Protein AF-A0A529W131-F1 (afdb_monomer_lite)

Foldseek 3Di:
DDWDKDWDWPDQAQKIKIKIKTKDAQDDDPCPPPDPLCVQVDFRIWIWMKMKTLANNNVLVVLCVVQQQPVDVVSHDPVNVVVSVVVRLVSFMKIWTDWIWTDDDQKIKTKTWMWTQDVNAIFIKMKIKIGPLVSVLVSLVVCLVPPVVSVVVNVVSVVVQVLFDQDPVRITMWTWGADSQGWIDTPNHTPDDGDDDPPPPPPPPPPPPDDDDDDDDDDDDDDDDDDDDDDDDDDDDDDD

pLDDT: mean 83.62, std 21.77, range 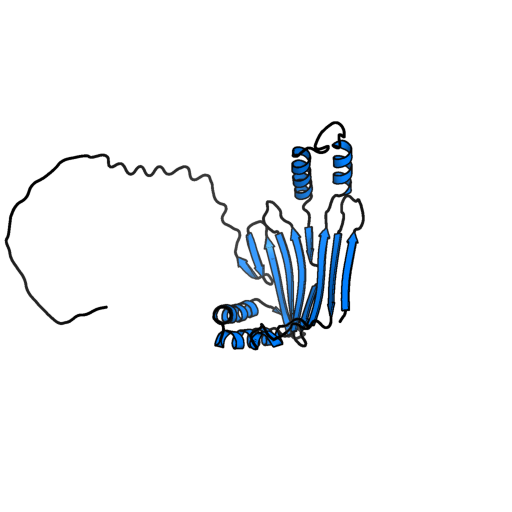[28.67, 98.62]

Sequence (240 aa):
KQFSTAFGMDGVSQNGKVDYTIKASGLTIPHQTLPEWTTPLLPTDIDLNFGGANIDLDTMAKKAIEAFDLNKEPPLSDEFGKALVADFKAKNPKVVIGHSTVKNGDIEVALEGEMTFPGEKPDASVTIDVAGYDKIVDALKEGAKSDEQMAQAFPFALAVKGFGKTLPDGRLEWVINTKADGSVAVNGARLKGPDEVQDDSAGPDDNSSGDDGANGTDDSTGGDDSDGGDNGGAGAKLQP

Radius of gyration: 31.49 Å; chains: 1; bounding box: 92×73×56 Å

Structure (mmCIF, N/CA/C/O backbone):
data_AF-A0A529W131-F1
#
_entry.id   AF-A0A529W131-F1
#
loop_
_atom_site.group_PDB
_atom_site.id
_atom_site.type_symbol
_atom_site.label_atom_id
_atom_site.label_alt_id
_atom_site.label_comp_id
_atom_site.label_asym_id
_atom_site.label_entity_id
_atom_site.label_seq_id
_atom_site.pdbx_PDB_ins_code
_atom_site.Cartn_x
_atom_site.Cartn_y
_atom_site.Cartn_z
_atom_site.occupancy
_atom_site.B_iso_or_equiv
_atom_site.auth_seq_id
_atom_site.auth_comp_id
_atom_site.auth_asym_id
_atom_site.auth_atom_id
_atom_site.pdbx_PDB_model_num
ATOM 1 N N . LYS A 1 1 ? 15.297 2.282 19.555 1.00 76.94 1 LYS A N 1
ATOM 2 C CA . LYS A 1 1 ? 14.718 2.725 18.268 1.00 76.94 1 LYS A CA 1
ATOM 3 C C . LYS A 1 1 ? 15.612 2.211 17.166 1.00 76.94 1 LYS A C 1
ATOM 5 O O . LYS A 1 1 ? 16.821 2.396 17.282 1.00 76.94 1 LYS A O 1
ATOM 10 N N . GLN A 1 2 ? 15.052 1.548 16.167 1.00 87.44 2 GLN A N 1
ATOM 11 C CA . GLN A 1 2 ? 15.806 1.050 15.022 1.00 87.44 2 GLN A CA 1
ATOM 12 C C . GLN A 1 2 ? 15.150 1.571 13.751 1.00 87.44 2 GLN A C 1
ATOM 14 O O . GLN A 1 2 ? 13.928 1.634 13.670 1.00 87.44 2 GLN A O 1
ATOM 19 N N . PHE A 1 3 ? 15.972 1.969 12.790 1.00 93.75 3 PHE A N 1
ATOM 20 C CA . PHE A 1 3 ? 15.543 2.367 11.459 1.00 93.75 3 PHE A CA 1
ATOM 21 C C . PHE A 1 3 ? 16.444 1.670 10.446 1.00 93.75 3 PHE A C 1
ATOM 23 O O . PHE A 1 3 ? 17.664 1.647 10.625 1.00 93.75 3 PHE A O 1
ATOM 30 N N . SER A 1 4 ? 15.860 1.100 9.399 1.00 92.94 4 SER A N 1
ATOM 31 C CA . SER A 1 4 ? 16.608 0.505 8.296 1.00 92.94 4 SER A CA 1
ATOM 32 C C . SER A 1 4 ? 15.900 0.725 6.973 1.00 92.94 4 SER A C 1
ATOM 34 O O . SER A 1 4 ? 14.672 0.689 6.902 1.00 92.94 4 SER A O 1
ATOM 36 N N . THR A 1 5 ? 16.695 0.861 5.920 1.00 93.38 5 THR A N 1
ATOM 37 C CA . THR A 1 5 ? 16.223 0.828 4.538 1.00 93.38 5 THR A CA 1
ATOM 38 C C . THR A 1 5 ? 16.968 -0.267 3.791 1.00 93.38 5 THR A C 1
ATOM 40 O O . THR A 1 5 ? 18.132 -0.540 4.091 1.00 93.38 5 THR A O 1
ATOM 43 N N . ALA A 1 6 ? 16.296 -0.917 2.847 1.00 92.56 6 ALA A N 1
ATOM 44 C CA . ALA A 1 6 ? 16.921 -1.867 1.939 1.00 92.56 6 ALA A CA 1
ATOM 45 C C . ALA A 1 6 ? 16.433 -1.618 0.514 1.00 92.56 6 ALA A C 1
ATOM 47 O O . ALA A 1 6 ? 15.280 -1.248 0.298 1.00 92.56 6 ALA A O 1
ATOM 48 N N . PHE A 1 7 ? 17.332 -1.822 -0.441 1.00 93.88 7 PHE A N 1
ATOM 49 C CA . PHE A 1 7 ? 17.060 -1.732 -1.867 1.00 93.88 7 PHE A CA 1
ATOM 50 C C . PHE A 1 7 ? 17.568 -3.005 -2.541 1.00 93.88 7 PHE A C 1
ATOM 52 O O . PHE A 1 7 ? 18.691 -3.439 -2.270 1.00 93.88 7 PHE A O 1
ATOM 59 N N . GLY A 1 8 ? 16.748 -3.592 -3.407 1.00 91.75 8 GLY A N 1
ATOM 60 C CA . GLY A 1 8 ? 17.085 -4.768 -4.202 1.00 91.75 8 GLY A CA 1
ATOM 61 C C . GLY A 1 8 ? 16.752 -4.547 -5.673 1.00 91.75 8 GLY A C 1
ATOM 62 O O . GLY A 1 8 ? 15.730 -3.951 -5.995 1.00 91.75 8 GLY A O 1
ATOM 63 N N . MET A 1 9 ? 17.615 -5.032 -6.565 1.00 89.88 9 MET A N 1
ATOM 64 C CA . MET A 1 9 ? 17.364 -5.082 -8.006 1.00 89.88 9 MET A CA 1
ATOM 65 C C . MET A 1 9 ? 18.022 -6.338 -8.581 1.00 89.88 9 MET A C 1
ATOM 67 O O . MET A 1 9 ? 19.137 -6.683 -8.188 1.00 89.88 9 MET A O 1
ATOM 71 N N . ASP A 1 10 ? 17.348 -7.018 -9.502 1.00 86.94 10 ASP A N 1
ATOM 72 C CA . ASP A 1 10 ? 17.842 -8.244 -10.151 1.00 86.94 10 ASP A CA 1
ATOM 73 C C . ASP A 1 10 ? 18.772 -7.987 -11.356 1.00 86.94 10 ASP A C 1
ATOM 75 O O . ASP A 1 10 ? 19.381 -8.917 -11.884 1.00 86.94 10 ASP A O 1
ATOM 79 N N . GLY A 1 11 ? 18.950 -6.720 -11.739 1.00 83.06 11 GLY A N 1
ATOM 80 C CA . GLY A 1 11 ? 19.938 -6.252 -12.711 1.00 83.06 11 GLY A CA 1
ATOM 81 C C . GLY A 1 11 ? 19.322 -5.757 -14.020 1.00 83.06 11 GLY A C 1
ATOM 82 O O . GLY A 1 11 ? 18.132 -5.476 -14.111 1.00 83.06 11 GLY A O 1
ATOM 83 N N . VAL A 1 12 ? 20.157 -5.619 -15.054 1.00 87.00 12 VAL A N 1
ATOM 84 C CA . VAL A 1 12 ? 19.704 -5.256 -16.405 1.00 87.00 12 VAL A CA 1
ATOM 85 C C . VAL A 1 12 ? 19.135 -6.510 -17.069 1.00 87.00 12 VAL A C 1
ATOM 87 O O . VAL A 1 12 ? 19.883 -7.353 -17.560 1.00 87.00 12 VAL A O 1
ATOM 90 N N . SER A 1 13 ? 17.811 -6.658 -17.034 1.00 91.25 13 SER A N 1
ATOM 91 C CA . SER A 1 13 ? 17.096 -7.806 -17.596 1.00 91.25 13 SER A CA 1
ATOM 92 C C . SER A 1 13 ? 15.847 -7.362 -18.364 1.00 91.25 13 SER A C 1
ATOM 94 O O . SER A 1 13 ? 15.433 -6.205 -18.291 1.00 91.25 13 SER A O 1
ATOM 96 N N . GLN A 1 14 ? 15.247 -8.283 -19.123 1.00 88.50 14 GLN A N 1
ATOM 97 C CA . GLN A 1 14 ? 13.997 -8.031 -19.853 1.00 88.50 14 GLN A CA 1
ATOM 98 C C . GLN A 1 14 ? 12.746 -8.118 -18.965 1.00 88.50 14 GLN A C 1
ATOM 100 O O . GLN A 1 14 ? 11.658 -7.748 -19.398 1.00 88.50 14 GLN A O 1
ATOM 105 N N . ASN A 1 15 ? 12.890 -8.626 -17.739 1.00 87.50 15 ASN A N 1
ATOM 106 C CA . ASN A 1 15 ? 11.806 -8.806 -16.779 1.00 87.50 15 ASN A CA 1
ATOM 107 C C . ASN A 1 15 ? 12.308 -8.496 -15.367 1.00 87.50 15 ASN A C 1
ATOM 109 O O . ASN A 1 15 ? 12.288 -9.350 -14.482 1.00 87.50 15 ASN A O 1
ATOM 113 N N . GLY A 1 16 ? 12.832 -7.286 -15.209 1.00 90.62 16 GLY A N 1
ATOM 114 C CA . GLY A 1 16 ? 13.476 -6.837 -13.993 1.00 90.62 16 GLY A CA 1
ATOM 115 C C . GLY A 1 16 ? 12.492 -6.602 -12.859 1.00 90.62 16 GLY A C 1
ATOM 116 O O . GLY A 1 16 ? 11.320 -6.253 -13.071 1.00 90.62 16 GLY A O 1
ATOM 117 N N . LYS A 1 17 ? 13.019 -6.751 -11.648 1.00 93.56 17 LYS A N 1
ATOM 118 C CA . LYS A 1 17 ? 12.362 -6.459 -10.383 1.00 93.56 17 LYS A CA 1
ATOM 119 C C . LYS A 1 17 ? 13.186 -5.451 -9.595 1.00 93.56 17 LYS A C 1
ATOM 121 O O . LYS A 1 17 ? 14.407 -5.561 -9.498 1.00 93.56 17 LYS A O 1
ATOM 126 N N . VAL A 1 18 ? 12.494 -4.492 -8.995 1.00 93.88 18 VAL A N 1
ATOM 127 C CA . VAL A 1 18 ? 13.056 -3.556 -8.020 1.00 93.88 18 VAL A CA 1
ATOM 128 C C . VAL A 1 18 ? 12.256 -3.675 -6.734 1.00 93.88 18 VAL A C 1
ATOM 130 O O . VAL A 1 18 ? 11.031 -3.693 -6.781 1.00 93.88 18 VAL A O 1
ATOM 133 N N . ASP A 1 19 ? 12.938 -3.725 -5.598 1.00 95.06 19 ASP A N 1
ATOM 134 C CA . ASP A 1 19 ? 12.346 -3.796 -4.267 1.00 95.06 19 ASP A CA 1
ATOM 135 C C . ASP A 1 19 ? 12.914 -2.689 -3.376 1.00 95.06 19 ASP A C 1
ATOM 137 O O . ASP A 1 19 ? 14.113 -2.397 -3.393 1.00 95.06 19 ASP A O 1
ATOM 141 N N . TYR A 1 20 ? 12.052 -2.101 -2.557 1.00 95.56 20 TYR A N 1
ATOM 142 C CA . TYR A 1 20 ? 12.393 -1.114 -1.551 1.00 95.56 20 TYR A CA 1
ATOM 143 C C . TYR A 1 20 ? 11.677 -1.429 -0.242 1.00 95.56 20 TYR A C 1
ATOM 145 O O . TYR A 1 20 ? 10.452 -1.551 -0.194 1.00 95.56 20 TYR A O 1
ATOM 153 N N . THR A 1 21 ? 12.453 -1.518 0.832 1.00 96.81 21 THR A N 1
ATOM 154 C CA . THR A 1 21 ? 11.953 -1.810 2.174 1.00 96.81 21 THR A CA 1
ATOM 155 C C . THR A 1 21 ? 12.300 -0.670 3.120 1.00 96.81 21 THR A C 1
ATOM 157 O O . THR A 1 21 ? 13.457 -0.247 3.189 1.00 96.81 21 THR A O 1
ATOM 160 N N . ILE A 1 22 ? 11.324 -0.221 3.907 1.00 97.25 22 ILE A N 1
ATOM 161 C CA . ILE A 1 22 ? 11.503 0.719 5.020 1.00 97.25 22 ILE A CA 1
ATOM 162 C C . ILE A 1 22 ? 11.067 0.015 6.298 1.00 97.25 22 ILE A C 1
ATOM 164 O O . ILE A 1 22 ? 9.929 -0.432 6.387 1.00 97.25 22 ILE A O 1
ATOM 168 N N . LYS A 1 23 ? 11.932 -0.033 7.313 1.00 97.38 23 LYS A N 1
ATOM 169 C CA . LYS A 1 23 ? 11.555 -0.527 8.644 1.00 97.38 23 LYS A CA 1
ATOM 170 C C . LYS A 1 23 ? 11.902 0.477 9.722 1.00 97.38 23 LYS A C 1
ATOM 172 O O . LYS A 1 23 ? 13.004 1.029 9.732 1.00 97.38 23 LYS A O 1
ATOM 177 N N . ALA A 1 24 ? 10.984 0.671 10.654 1.00 96.75 24 ALA A N 1
ATOM 178 C CA . ALA A 1 24 ? 11.187 1.475 11.845 1.00 96.75 24 ALA A CA 1
ATOM 179 C C . ALA A 1 24 ? 10.519 0.809 13.050 1.00 96.75 24 ALA A C 1
ATOM 181 O O . ALA A 1 24 ? 9.406 0.311 12.931 1.00 96.75 24 ALA A O 1
ATOM 182 N N . SER A 1 25 ? 11.180 0.822 14.206 1.00 95.75 25 SER A N 1
ATOM 183 C CA . SER A 1 25 ? 10.639 0.272 15.454 1.00 95.75 25 SER A CA 1
ATOM 184 C C . SER A 1 25 ? 10.924 1.159 16.660 1.00 95.75 25 SER A C 1
ATOM 186 O O . SER A 1 25 ? 11.953 1.856 16.744 1.00 95.75 25 SER A O 1
ATOM 188 N N . GLY A 1 26 ? 10.005 1.123 17.624 1.00 93.81 26 GLY A N 1
ATOM 189 C CA . GLY A 1 26 ? 10.028 1.995 18.799 1.00 93.81 26 GLY A CA 1
ATOM 190 C C . GLY A 1 26 ? 9.864 3.474 18.438 1.00 93.81 26 GLY A C 1
ATOM 191 O O . GLY A 1 26 ? 10.524 4.336 19.032 1.00 93.81 26 GLY A O 1
ATOM 192 N N . LEU A 1 27 ? 9.048 3.769 17.425 1.00 92.25 27 LEU A N 1
ATOM 193 C CA . LEU A 1 27 ? 8.646 5.127 17.085 1.00 92.25 27 LEU A CA 1
ATOM 194 C C . LEU A 1 27 ? 7.918 5.763 18.273 1.00 92.25 27 LEU A C 1
ATOM 196 O O . LEU A 1 27 ? 7.155 5.122 18.988 1.00 92.25 27 LEU A O 1
ATOM 200 N N . THR A 1 28 ? 8.193 7.044 18.498 1.00 89.19 28 THR A N 1
ATOM 201 C CA . THR A 1 28 ? 7.500 7.855 19.502 1.00 89.19 28 THR A CA 1
ATOM 202 C C . THR A 1 28 ? 7.218 9.200 18.861 1.00 89.19 28 THR A C 1
ATOM 204 O O . THR A 1 28 ? 8.164 9.881 18.452 1.00 89.19 28 THR A O 1
ATOM 207 N N . ILE A 1 29 ? 5.954 9.586 18.775 1.00 82.44 29 ILE A N 1
ATOM 208 C CA . ILE A 1 29 ? 5.559 10.884 18.230 1.00 82.44 29 ILE A CA 1
ATOM 209 C C . ILE A 1 29 ? 5.390 11.848 19.414 1.00 82.44 29 ILE A C 1
ATOM 211 O O . ILE A 1 29 ? 4.807 11.451 20.418 1.00 82.44 29 ILE A O 1
ATOM 215 N N . PRO A 1 30 ? 5.936 13.076 19.386 1.00 78.00 30 PRO A N 1
ATOM 216 C CA . PRO A 1 30 ? 5.728 14.034 20.470 1.00 78.00 30 PRO A CA 1
ATOM 217 C C . PRO A 1 30 ? 4.244 14.419 20.582 1.00 78.00 30 PRO A C 1
ATOM 219 O O . PRO A 1 30 ? 3.681 14.980 19.650 1.00 78.00 30 PRO A O 1
ATOM 222 N N . HIS A 1 31 ? 3.608 14.151 21.727 1.00 73.25 31 HIS A N 1
ATOM 223 C CA . HIS A 1 31 ? 2.156 14.351 21.909 1.00 73.25 31 HIS A CA 1
ATOM 224 C C . HIS A 1 31 ? 1.727 15.829 21.971 1.00 73.25 31 HIS A C 1
ATOM 226 O O . HIS A 1 31 ? 0.545 16.133 21.920 1.00 73.25 31 HIS A O 1
ATOM 232 N N . GLN A 1 32 ? 2.679 16.762 22.075 1.00 75.44 32 GLN A N 1
ATOM 233 C CA . GLN A 1 32 ? 2.427 18.182 22.369 1.00 75.44 32 GLN A CA 1
ATOM 234 C C . GLN A 1 32 ? 1.604 18.907 21.291 1.00 75.44 32 GLN A C 1
ATOM 236 O O . GLN A 1 32 ? 1.132 20.015 21.531 1.00 75.44 32 GLN A O 1
ATOM 241 N N . THR A 1 33 ? 1.443 18.305 20.111 1.00 78.56 33 THR A N 1
ATOM 242 C CA . THR A 1 33 ? 0.729 18.886 18.967 1.00 78.56 33 THR A CA 1
ATOM 243 C C . THR A 1 33 ? -0.486 18.074 18.529 1.00 78.56 33 THR A C 1
ATOM 245 O O . THR A 1 33 ? -1.117 18.446 17.543 1.00 78.56 33 THR A O 1
ATOM 248 N N . LEU A 1 34 ? -0.800 16.961 19.197 1.00 88.25 34 LEU A N 1
ATOM 249 C CA . LEU A 1 34 ? -1.831 16.030 18.746 1.00 88.25 34 LEU A CA 1
ATOM 250 C C . LEU A 1 34 ? -3.010 15.976 19.726 1.00 88.25 34 LEU A C 1
ATOM 252 O O . LEU A 1 34 ? -2.789 15.951 20.936 1.00 88.25 34 LEU A O 1
ATOM 256 N N . PRO A 1 35 ? -4.263 15.925 19.237 1.00 89.12 35 PRO A N 1
ATOM 257 C CA . PRO A 1 35 ? -5.413 15.648 20.088 1.00 89.12 35 PRO A CA 1
ATOM 258 C C . PRO A 1 35 ? -5.272 14.301 20.811 1.00 89.12 35 PRO A C 1
ATOM 260 O O . PRO A 1 35 ? -4.837 13.318 20.213 1.00 89.12 35 PRO A O 1
ATOM 263 N N . GLU A 1 36 ? -5.709 14.225 22.070 1.00 90.12 36 GLU A N 1
ATOM 264 C CA . GLU A 1 36 ? -5.561 13.027 22.920 1.00 90.12 36 GLU A CA 1
ATOM 265 C C . GLU A 1 36 ? -6.149 11.747 22.306 1.00 90.12 36 GLU A C 1
ATOM 267 O O . GLU A 1 36 ? -5.599 10.659 22.484 1.00 90.12 36 GLU A O 1
ATOM 272 N N . TRP A 1 37 ? -7.230 11.865 21.527 1.00 90.88 37 TRP A N 1
ATOM 273 C CA . TRP A 1 37 ? -7.870 10.725 20.863 1.00 90.88 37 TRP A CA 1
ATOM 274 C C . TRP A 1 37 ? -6.957 10.029 19.836 1.00 90.88 37 TRP A C 1
ATOM 276 O O . TRP A 1 37 ? -7.194 8.871 19.498 1.00 90.88 37 TRP A O 1
ATOM 286 N N . THR A 1 38 ? -5.899 10.698 19.362 1.00 91.44 38 THR A N 1
ATOM 287 C CA . THR A 1 38 ? -4.947 10.147 18.381 1.00 91.44 38 THR A CA 1
ATOM 288 C C . THR A 1 38 ? -3.885 9.248 19.009 1.00 91.44 38 THR A C 1
ATOM 290 O O . THR A 1 38 ? -3.358 8.373 18.327 1.00 91.44 38 THR A O 1
ATOM 293 N N . THR A 1 39 ? -3.587 9.416 20.302 1.00 90.56 39 THR A N 1
ATOM 294 C CA . THR A 1 39 ? -2.566 8.654 21.039 1.00 90.56 39 THR A CA 1
ATOM 295 C C . THR A 1 39 ? -2.656 7.132 20.835 1.00 90.56 39 THR A C 1
ATOM 297 O O . THR A 1 39 ? -1.630 6.523 20.518 1.00 90.56 39 THR A O 1
ATOM 300 N N . PRO A 1 40 ? -3.835 6.478 20.944 1.00 90.56 40 PRO A N 1
ATOM 301 C CA . PRO A 1 40 ? -3.957 5.035 20.703 1.00 90.56 40 PRO A CA 1
ATOM 302 C C . PRO A 1 40 ? -3.733 4.608 19.243 1.00 90.56 40 PRO A C 1
ATOM 304 O O . PRO A 1 40 ? -3.619 3.416 18.979 1.00 90.56 40 PRO A O 1
ATOM 307 N N . LEU A 1 41 ? -3.654 5.539 18.290 1.00 92.50 41 LEU A N 1
ATOM 308 C CA . LEU A 1 41 ? -3.453 5.255 16.864 1.00 92.50 41 LEU A CA 1
ATOM 309 C C . LEU A 1 41 ? -2.008 5.480 16.401 1.00 92.50 41 LEU A C 1
ATOM 311 O O . LEU A 1 41 ? -1.682 5.161 15.259 1.00 92.50 41 LEU A O 1
ATOM 315 N N . LEU A 1 42 ? -1.139 6.027 17.256 1.00 93.44 42 LEU A N 1
ATOM 316 C CA . LEU A 1 42 ? 0.224 6.381 16.862 1.00 93.44 42 LEU A CA 1
ATOM 317 C C . LEU A 1 42 ? 1.064 5.125 16.604 1.00 93.44 42 LEU A C 1
ATOM 319 O O . LEU A 1 42 ? 1.268 4.340 17.527 1.00 93.44 42 LEU A O 1
ATOM 323 N N . PRO A 1 43 ? 1.610 4.931 15.394 1.00 94.75 43 PRO A N 1
ATOM 324 C CA . PRO A 1 43 ? 2.387 3.742 15.097 1.00 94.75 43 PRO A CA 1
ATOM 325 C C . PRO A 1 43 ? 3.668 3.702 15.932 1.00 94.75 43 PRO A C 1
ATOM 327 O O . PRO A 1 43 ? 4.407 4.686 16.018 1.00 94.75 43 PRO A O 1
ATOM 330 N N . THR A 1 44 ? 3.953 2.539 16.504 1.00 96.06 44 THR A N 1
ATOM 331 C CA . THR A 1 44 ? 5.222 2.226 17.168 1.00 96.06 44 THR A CA 1
ATOM 332 C C . THR A 1 44 ? 6.184 1.531 16.216 1.00 96.06 44 THR A C 1
ATOM 334 O O . THR A 1 44 ? 7.402 1.691 16.349 1.00 96.06 44 THR A O 1
ATOM 337 N N . ASP A 1 45 ? 5.649 0.801 15.235 1.00 97.44 45 ASP A N 1
ATOM 338 C CA . ASP A 1 45 ? 6.415 -0.027 14.313 1.00 97.44 45 ASP A CA 1
ATOM 339 C C . ASP A 1 45 ? 5.845 0.065 12.897 1.00 97.44 45 ASP A C 1
ATOM 341 O O . ASP A 1 45 ? 4.632 0.104 12.684 1.00 97.44 45 ASP A O 1
ATOM 345 N N . ILE A 1 46 ? 6.747 0.110 11.923 1.00 97.38 46 ILE A N 1
ATOM 346 C CA . ILE A 1 46 ? 6.448 0.201 10.498 1.00 97.38 46 ILE A CA 1
ATOM 347 C C . ILE A 1 46 ? 7.386 -0.764 9.767 1.00 97.38 46 ILE A C 1
ATOM 349 O O . ILE A 1 46 ? 8.594 -0.752 10.005 1.00 97.38 46 ILE A O 1
ATOM 353 N N . ASP A 1 47 ? 6.841 -1.567 8.861 1.00 98.00 47 ASP A N 1
ATOM 354 C CA . ASP A 1 47 ? 7.572 -2.405 7.908 1.00 98.00 47 ASP A CA 1
ATOM 355 C C . ASP A 1 47 ? 6.878 -2.266 6.554 1.00 98.00 47 ASP A C 1
ATOM 357 O O . ASP A 1 47 ? 5.805 -2.819 6.359 1.00 98.00 47 ASP A O 1
ATOM 361 N N . LEU A 1 48 ? 7.427 -1.471 5.644 1.00 98.12 48 LEU A N 1
ATOM 362 C CA . LEU A 1 48 ? 6.827 -1.218 4.337 1.00 98.12 48 LEU A CA 1
ATOM 363 C C . LEU A 1 48 ? 7.693 -1.824 3.247 1.00 98.12 48 LEU A C 1
ATOM 365 O O . LEU A 1 48 ? 8.899 -1.578 3.218 1.00 98.12 48 LEU A O 1
ATOM 369 N N . ASN A 1 49 ? 7.069 -2.564 2.339 1.00 97.75 49 ASN A N 1
ATOM 370 C CA . ASN A 1 49 ? 7.718 -3.281 1.252 1.00 97.75 49 ASN A CA 1
ATOM 371 C C . ASN A 1 49 ? 7.022 -2.918 -0.060 1.00 97.75 49 ASN A C 1
ATOM 373 O O . ASN A 1 49 ? 5.883 -3.308 -0.306 1.00 97.75 49 ASN A O 1
ATOM 377 N N . PHE A 1 50 ? 7.717 -2.181 -0.917 1.00 96.56 50 PHE A N 1
ATOM 378 C CA . PHE A 1 50 ? 7.212 -1.754 -2.219 1.00 96.56 50 PHE A CA 1
ATOM 379 C C . PHE A 1 50 ? 8.176 -2.175 -3.312 1.00 96.56 50 PHE A C 1
ATOM 381 O O . PHE A 1 50 ? 9.371 -2.323 -3.075 1.00 96.56 50 PHE A O 1
ATOM 388 N N . GLY A 1 51 ? 7.680 -2.321 -4.528 1.00 96.12 51 GLY A N 1
ATOM 389 C CA . GLY A 1 51 ? 8.517 -2.702 -5.644 1.00 96.12 51 GLY A CA 1
ATOM 390 C C . GLY A 1 51 ? 7.863 -2.500 -6.994 1.00 96.12 51 GLY A C 1
ATOM 391 O O . GLY A 1 51 ? 6.694 -2.129 -7.116 1.00 96.12 51 GLY A O 1
ATOM 392 N N . GLY A 1 52 ? 8.660 -2.761 -8.017 1.00 95.12 52 GLY A N 1
ATOM 393 C CA . GLY A 1 52 ? 8.234 -2.845 -9.400 1.00 95.12 52 GLY A CA 1
ATOM 394 C C . GLY A 1 52 ? 8.612 -4.200 -9.980 1.00 95.12 52 GLY A C 1
ATOM 395 O O . GLY A 1 52 ? 9.648 -4.761 -9.630 1.00 95.12 52 GLY A O 1
ATOM 396 N N . ALA A 1 53 ? 7.783 -4.714 -10.875 1.00 94.44 53 ALA A N 1
ATOM 397 C CA . ALA A 1 53 ? 8.052 -5.899 -11.678 1.00 94.44 53 ALA A CA 1
ATOM 398 C C . ALA A 1 53 ? 7.725 -5.617 -13.151 1.00 94.44 53 ALA A C 1
ATOM 400 O O . ALA A 1 53 ? 7.100 -4.602 -13.477 1.00 94.44 53 ALA A O 1
ATOM 401 N N . ASN A 1 54 ? 8.129 -6.528 -14.038 1.00 92.31 54 ASN A N 1
ATOM 402 C CA . ASN A 1 54 ? 7.986 -6.395 -15.491 1.00 92.31 54 ASN A CA 1
ATOM 403 C C . ASN A 1 54 ? 8.749 -5.188 -16.070 1.00 92.31 54 ASN A C 1
ATOM 405 O O . ASN A 1 54 ? 8.276 -4.529 -16.997 1.00 92.31 54 ASN A O 1
ATOM 409 N N . ILE A 1 55 ? 9.927 -4.873 -15.523 1.00 91.62 55 ILE A N 1
ATOM 410 C CA . ILE A 1 55 ? 10.738 -3.736 -15.978 1.00 91.62 55 ILE A CA 1
ATOM 411 C C . ILE A 1 55 ? 11.785 -4.222 -16.988 1.00 91.62 55 ILE A C 1
ATOM 413 O O . ILE A 1 55 ? 12.736 -4.909 -16.630 1.00 91.62 55 ILE A O 1
ATOM 417 N N . ASP A 1 56 ? 11.641 -3.846 -18.256 1.00 91.38 56 ASP A N 1
ATOM 418 C CA . ASP A 1 56 ? 12.561 -4.247 -19.332 1.00 91.38 56 ASP A CA 1
ATOM 419 C C . ASP A 1 56 ? 13.775 -3.302 -19.430 1.00 91.38 56 ASP A C 1
ATOM 421 O O . ASP A 1 56 ? 13.886 -2.490 -20.350 1.00 91.38 56 ASP A O 1
ATOM 425 N N . LEU A 1 57 ? 14.685 -3.376 -18.454 1.00 90.69 57 LEU A N 1
ATOM 426 C CA . LEU A 1 57 ? 15.895 -2.545 -18.422 1.00 90.69 57 LEU A CA 1
ATOM 427 C C . LEU A 1 57 ? 16.895 -2.905 -19.530 1.00 90.69 57 LEU A C 1
ATOM 429 O O . LEU A 1 57 ? 17.628 -2.028 -19.984 1.00 90.69 57 LEU A O 1
ATOM 433 N N . ASP A 1 58 ? 16.928 -4.163 -19.983 1.00 92.06 58 ASP A N 1
ATOM 434 C CA . ASP A 1 58 ? 17.798 -4.604 -21.087 1.00 92.06 58 ASP A CA 1
ATOM 435 C C . ASP A 1 58 ? 17.481 -3.859 -22.386 1.00 92.06 58 ASP A C 1
ATOM 437 O O . ASP A 1 58 ? 18.368 -3.271 -23.013 1.00 92.06 58 ASP A O 1
ATOM 441 N N . THR A 1 59 ? 16.204 -3.821 -22.770 1.00 91.31 59 THR A N 1
ATOM 442 C CA . THR A 1 59 ? 15.785 -3.116 -23.984 1.00 91.31 59 THR A CA 1
ATOM 443 C C . THR A 1 59 ? 15.997 -1.612 -23.845 1.00 91.31 59 THR A C 1
ATOM 445 O O . THR A 1 59 ? 16.484 -0.976 -24.780 1.00 91.31 59 THR A O 1
ATOM 448 N N . MET A 1 60 ? 15.687 -1.036 -22.679 1.00 90.81 60 MET A N 1
ATOM 449 C CA . MET A 1 60 ? 15.897 0.394 -22.427 1.00 90.81 60 MET A CA 1
ATOM 450 C C . MET A 1 60 ? 17.371 0.787 -22.540 1.00 90.81 60 MET A C 1
ATOM 452 O O . MET A 1 60 ? 17.688 1.782 -23.189 1.00 90.81 60 MET A O 1
ATOM 456 N N . ALA A 1 61 ? 18.277 -0.005 -21.959 1.00 92.44 61 ALA A N 1
ATOM 457 C CA . ALA A 1 61 ? 19.711 0.255 -22.009 1.00 92.44 61 ALA A CA 1
ATOM 458 C C . ALA A 1 61 ? 20.251 0.190 -23.445 1.00 92.44 61 ALA A C 1
ATOM 460 O O . ALA A 1 61 ? 20.968 1.096 -23.866 1.00 92.44 61 ALA A O 1
ATOM 461 N N . LYS A 1 62 ? 19.866 -0.833 -24.220 1.00 93.50 62 LYS A N 1
ATOM 462 C CA . LYS A 1 62 ? 20.261 -0.963 -25.635 1.00 93.50 62 LYS A CA 1
ATOM 463 C C . LYS A 1 62 ? 19.789 0.228 -26.466 1.00 93.50 62 LYS A C 1
ATOM 465 O O . LYS A 1 62 ? 20.604 0.858 -27.132 1.00 93.50 62 LYS A O 1
ATOM 470 N N . LYS A 1 63 ? 18.508 0.597 -26.350 1.00 92.50 63 LYS A N 1
ATOM 471 C CA . LYS A 1 63 ? 17.939 1.747 -27.069 1.00 92.50 63 LYS A CA 1
ATOM 472 C C . LYS A 1 63 ? 18.613 3.063 -26.685 1.00 92.50 63 LYS A C 1
ATOM 474 O O . LYS A 1 63 ? 18.856 3.892 -27.555 1.00 92.50 63 LYS A O 1
ATOM 479 N N . ALA A 1 64 ? 18.931 3.257 -25.404 1.00 92.88 64 ALA A N 1
ATOM 480 C CA . ALA A 1 64 ? 19.641 4.448 -24.947 1.00 92.88 64 ALA A CA 1
ATOM 481 C C . ALA A 1 64 ? 21.048 4.530 -25.547 1.00 92.88 64 ALA A C 1
ATOM 483 O O . ALA A 1 64 ? 21.420 5.584 -26.045 1.00 92.88 64 ALA A O 1
ATOM 484 N N . ILE A 1 65 ? 21.805 3.427 -25.548 1.00 93.62 65 ILE A N 1
ATOM 485 C CA . ILE A 1 65 ? 23.151 3.372 -26.143 1.00 93.62 65 ILE A CA 1
ATOM 486 C C . ILE A 1 65 ? 23.099 3.661 -27.648 1.00 93.62 65 ILE A C 1
ATOM 488 O O . ILE A 1 65 ? 23.933 4.406 -28.151 1.00 93.62 65 ILE A O 1
ATOM 492 N N . GLU A 1 66 ? 22.120 3.101 -28.361 1.00 93.50 66 GLU A N 1
ATOM 493 C CA . GLU A 1 66 ? 21.936 3.314 -29.803 1.00 93.50 66 GLU A CA 1
ATOM 494 C C . GLU A 1 66 ? 21.526 4.754 -30.149 1.00 93.50 66 GLU A C 1
ATOM 496 O O . GLU A 1 66 ? 21.942 5.279 -31.181 1.00 93.50 66 GLU A O 1
ATOM 501 N N . ALA A 1 67 ? 20.720 5.396 -29.299 1.00 93.25 67 ALA A N 1
ATOM 502 C CA . ALA A 1 67 ? 20.236 6.760 -29.509 1.00 93.25 67 ALA A CA 1
ATOM 503 C C . ALA A 1 67 ? 21.203 7.849 -29.012 1.00 93.25 67 ALA A C 1
ATOM 505 O O . ALA A 1 67 ? 21.012 9.021 -29.342 1.00 93.25 67 ALA A O 1
ATOM 506 N N . PHE A 1 68 ? 22.204 7.487 -28.207 1.00 94.62 68 PHE A N 1
ATOM 507 C CA . PHE A 1 68 ? 23.122 8.431 -27.578 1.00 94.62 68 PHE A CA 1
ATOM 508 C C . PHE A 1 68 ? 24.099 9.030 -28.595 1.00 94.62 68 PHE A C 1
ATOM 510 O O . PHE A 1 68 ? 24.966 8.339 -29.130 1.00 94.62 68 PHE A O 1
ATOM 517 N N . ASP A 1 69 ? 23.996 10.339 -28.825 1.00 93.56 69 ASP A N 1
ATOM 518 C CA . ASP A 1 69 ? 24.826 11.069 -29.785 1.00 93.56 69 ASP A CA 1
ATOM 519 C C . ASP A 1 69 ? 25.511 12.266 -29.116 1.00 93.56 69 ASP A C 1
ATOM 521 O O . ASP A 1 69 ? 24.910 13.317 -28.906 1.00 93.56 69 ASP A O 1
ATOM 525 N N . LEU A 1 70 ? 26.807 12.126 -28.820 1.00 93.75 70 LEU A N 1
ATOM 526 C CA . LEU A 1 70 ? 27.625 13.178 -28.199 1.00 93.75 70 LEU A CA 1
ATOM 527 C C . LEU A 1 70 ? 27.799 14.434 -29.069 1.00 93.75 70 LEU A C 1
ATOM 529 O O . LEU A 1 70 ? 28.298 15.442 -28.573 1.00 93.75 70 LEU A O 1
ATOM 533 N N . ASN A 1 71 ? 27.415 14.394 -30.348 1.00 95.56 71 ASN A N 1
ATOM 534 C CA . ASN A 1 71 ? 27.471 15.561 -31.231 1.00 95.56 71 ASN A CA 1
ATOM 535 C C . ASN A 1 71 ? 26.204 16.426 -31.151 1.00 95.56 71 ASN A C 1
ATOM 537 O O . ASN A 1 71 ? 26.124 17.450 -31.832 1.00 95.56 71 ASN A O 1
ATOM 541 N N . LYS A 1 72 ? 25.208 16.018 -30.357 1.00 92.19 72 LYS A N 1
ATOM 542 C CA . LYS A 1 72 ? 23.955 16.745 -30.139 1.00 92.19 72 LYS A CA 1
ATOM 543 C C . LYS A 1 72 ? 23.834 17.188 -28.689 1.00 92.19 72 LYS A C 1
ATOM 545 O O . LYS A 1 72 ? 24.303 16.517 -27.774 1.00 92.19 72 LYS A O 1
ATOM 550 N N . GLU A 1 73 ? 23.159 18.314 -28.491 1.00 87.81 73 GLU A N 1
ATOM 551 C CA . GLU A 1 73 ? 22.835 18.842 -27.170 1.00 87.81 73 GLU A CA 1
ATOM 552 C C . GLU A 1 73 ? 21.315 19.068 -27.081 1.00 87.81 73 GLU A C 1
ATOM 554 O O . GLU A 1 73 ? 20.795 19.937 -27.787 1.00 87.81 73 GLU A O 1
ATOM 559 N N . PRO A 1 74 ? 20.578 18.279 -26.274 1.00 91.69 74 PRO A N 1
ATOM 560 C CA . PRO A 1 74 ? 21.048 17.164 -25.439 1.00 91.69 74 PRO A CA 1
ATOM 561 C C . PRO A 1 74 ? 21.469 15.906 -26.247 1.00 91.69 74 PRO A C 1
ATOM 563 O O . PRO A 1 74 ? 20.921 15.668 -27.325 1.00 91.69 74 PRO A O 1
ATOM 566 N N . PRO A 1 75 ? 22.385 15.055 -25.722 1.00 92.00 75 PRO A N 1
ATOM 567 C CA . PRO A 1 75 ? 22.820 13.816 -26.393 1.00 92.00 75 PRO A CA 1
ATOM 568 C C . PRO A 1 75 ? 21.731 12.752 -26.588 1.00 92.00 75 PRO A C 1
ATOM 570 O O . PRO A 1 75 ? 21.901 11.819 -27.369 1.00 92.00 75 PRO A O 1
ATOM 573 N N . LEU A 1 76 ? 20.620 12.877 -25.861 1.00 93.81 76 LEU A N 1
ATOM 574 C CA . LEU A 1 76 ? 19.393 12.110 -26.050 1.00 93.81 76 LEU A CA 1
ATOM 575 C C . LEU A 1 76 ? 18.268 13.102 -26.315 1.00 93.81 76 LEU A C 1
ATOM 577 O O . LEU A 1 76 ? 18.096 14.048 -25.551 1.00 93.81 76 LEU A O 1
ATOM 581 N N . SER A 1 77 ? 17.506 12.887 -27.384 1.00 92.94 77 SER A N 1
ATOM 582 C CA . SER A 1 77 ? 16.412 13.784 -27.749 1.00 92.94 77 SER A CA 1
ATOM 583 C C . SER A 1 77 ? 15.195 13.622 -26.832 1.00 92.94 77 SER A C 1
ATOM 585 O O . SER A 1 77 ? 14.949 12.559 -26.259 1.00 92.94 77 SER A O 1
ATOM 587 N N . ASP A 1 78 ? 14.350 14.650 -26.773 1.00 92.94 78 ASP A N 1
ATOM 588 C CA . ASP A 1 78 ? 13.056 14.564 -26.083 1.00 92.94 78 ASP A CA 1
ATOM 589 C C . ASP A 1 78 ? 12.139 13.490 -26.694 1.00 92.94 78 ASP A C 1
ATOM 591 O O . ASP A 1 78 ? 11.348 12.853 -25.996 1.00 92.94 78 ASP A O 1
ATOM 595 N N . GLU A 1 79 ? 12.247 13.261 -28.007 1.00 91.75 79 GLU A N 1
ATOM 596 C CA . GLU A 1 79 ? 11.518 12.199 -28.708 1.00 91.75 79 GLU A CA 1
ATOM 597 C C . GLU A 1 79 ? 11.920 10.811 -28.210 1.00 91.75 79 GLU A C 1
ATOM 599 O O . GLU A 1 79 ? 11.050 9.961 -28.015 1.00 91.75 79 GLU A O 1
ATOM 604 N N . PHE A 1 80 ? 13.211 10.598 -27.928 1.00 93.06 80 PHE A N 1
ATOM 605 C CA . PHE A 1 80 ? 13.682 9.367 -27.303 1.00 93.06 80 PHE A CA 1
ATOM 606 C C . PHE A 1 80 ? 13.049 9.175 -25.920 1.00 93.06 80 PHE A C 1
ATOM 608 O O . PHE A 1 80 ? 12.545 8.093 -25.628 1.00 93.06 80 PHE A O 1
ATOM 615 N N . GLY A 1 81 ? 12.993 10.226 -25.094 1.00 90.56 81 GLY A N 1
ATOM 616 C CA . GLY A 1 81 ? 12.335 10.168 -23.784 1.00 90.56 81 GLY A CA 1
ATOM 617 C C . GLY A 1 81 ? 10.857 9.770 -23.876 1.00 90.56 81 GLY A C 1
ATOM 618 O O . GLY A 1 81 ? 10.395 8.903 -23.132 1.00 90.56 81 GLY A O 1
ATOM 619 N N . LYS A 1 82 ? 10.115 10.338 -24.835 1.00 93.06 82 LYS A N 1
ATOM 620 C CA . LYS A 1 82 ? 8.708 9.973 -25.093 1.00 93.06 82 LYS A CA 1
ATOM 621 C C . LYS A 1 82 ? 8.564 8.523 -25.557 1.00 93.06 82 LYS A C 1
ATOM 623 O O . LYS A 1 82 ? 7.681 7.818 -25.068 1.00 93.06 82 LYS A O 1
ATOM 628 N N . ALA A 1 83 ? 9.432 8.074 -26.464 1.00 91.69 83 ALA A N 1
ATOM 629 C CA . ALA A 1 83 ? 9.445 6.693 -26.942 1.00 91.69 83 ALA A CA 1
ATOM 630 C C . ALA A 1 83 ? 9.747 5.707 -25.804 1.00 91.69 83 ALA A C 1
ATOM 632 O O . ALA A 1 83 ? 9.061 4.698 -25.673 1.00 91.69 83 ALA A O 1
ATOM 633 N N . LEU A 1 84 ? 10.693 6.044 -24.924 1.00 92.06 84 LEU A N 1
ATOM 634 C CA . LEU A 1 84 ? 11.050 5.232 -23.763 1.00 92.06 84 LEU A CA 1
ATOM 635 C C . LEU A 1 84 ? 9.877 5.072 -22.787 1.00 92.06 84 LEU A C 1
ATOM 637 O O . LEU A 1 84 ? 9.616 3.969 -22.312 1.00 92.06 84 LEU A O 1
ATOM 641 N N . VAL A 1 85 ? 9.137 6.152 -22.511 1.00 89.94 85 VAL A N 1
ATOM 642 C CA . VAL A 1 85 ? 7.924 6.095 -21.676 1.00 89.94 85 VAL A CA 1
ATOM 643 C C . VAL A 1 85 ? 6.842 5.239 -22.336 1.00 89.94 85 VAL A C 1
ATOM 645 O O . VAL A 1 85 ? 6.195 4.446 -21.653 1.00 89.94 85 VAL A O 1
ATOM 648 N N . ALA A 1 86 ? 6.644 5.372 -23.650 1.00 90.69 86 ALA A N 1
ATOM 649 C CA . ALA A 1 86 ? 5.683 4.555 -24.387 1.00 90.69 86 ALA A CA 1
ATOM 650 C C . ALA A 1 86 ? 6.057 3.064 -24.351 1.00 90.69 86 ALA A C 1
ATOM 652 O O . ALA A 1 86 ? 5.200 2.233 -24.059 1.00 90.69 86 ALA A O 1
ATOM 653 N N . ASP A 1 87 ? 7.333 2.733 -24.562 1.00 89.56 87 ASP A N 1
ATOM 654 C CA . ASP A 1 87 ? 7.855 1.367 -24.464 1.00 89.56 87 ASP A CA 1
ATOM 655 C C . ASP A 1 87 ? 7.693 0.797 -23.053 1.00 89.56 87 ASP A C 1
ATOM 657 O O . ASP A 1 87 ? 7.244 -0.338 -22.889 1.00 89.56 87 ASP A O 1
ATOM 661 N N . PHE A 1 88 ? 8.021 1.591 -22.028 1.00 89.44 88 PHE A N 1
ATOM 662 C CA . PHE A 1 88 ? 7.833 1.204 -20.633 1.00 89.44 88 PHE A CA 1
ATOM 663 C C . PHE A 1 88 ? 6.369 0.875 -20.355 1.00 89.44 88 PHE A C 1
ATOM 665 O O . PHE A 1 88 ? 6.084 -0.209 -19.859 1.00 89.44 88 PHE A O 1
ATOM 672 N N . LYS A 1 89 ? 5.433 1.755 -20.743 1.00 89.56 89 LYS A N 1
ATOM 673 C CA . LYS A 1 89 ? 3.986 1.522 -20.601 1.00 89.56 89 LYS A CA 1
ATOM 674 C C . LYS A 1 89 ? 3.527 0.282 -21.380 1.00 89.56 89 LYS A C 1
ATOM 676 O O . LYS A 1 89 ? 2.758 -0.516 -20.850 1.00 89.56 89 LYS A O 1
ATOM 681 N N . ALA A 1 90 ? 4.020 0.083 -22.603 1.00 88.94 90 ALA A N 1
ATOM 682 C CA . ALA A 1 90 ? 3.665 -1.055 -23.454 1.00 88.94 90 ALA A CA 1
ATOM 683 C C . ALA A 1 90 ? 4.094 -2.411 -22.867 1.00 88.94 90 ALA A C 1
ATOM 685 O O . ALA A 1 90 ? 3.485 -3.435 -23.174 1.00 88.94 90 ALA A O 1
ATOM 686 N N . LYS A 1 91 ? 5.110 -2.430 -21.996 1.00 89.25 91 LYS A N 1
ATOM 687 C CA . LYS A 1 91 ? 5.560 -3.630 -21.270 1.00 89.25 91 LYS A CA 1
ATOM 688 C C . LYS A 1 91 ? 4.717 -3.960 -20.037 1.00 89.25 91 LYS A C 1
ATOM 690 O O . LYS A 1 91 ? 4.987 -4.958 -19.375 1.00 89.25 91 LYS A O 1
ATOM 695 N N . ASN A 1 92 ? 3.669 -3.177 -19.777 1.00 90.00 92 ASN A N 1
ATOM 696 C CA . ASN A 1 92 ? 2.733 -3.353 -18.672 1.00 90.00 92 ASN A CA 1
ATOM 697 C C . ASN A 1 92 ? 3.454 -3.495 -17.315 1.00 90.00 92 ASN A C 1
ATOM 699 O O . ASN A 1 92 ? 3.423 -4.567 -16.691 1.00 90.00 92 ASN A O 1
ATOM 703 N N . PRO A 1 93 ? 4.146 -2.426 -16.878 1.00 91.94 93 PRO A N 1
ATOM 704 C CA . PRO A 1 93 ? 4.907 -2.443 -15.647 1.00 91.94 93 PRO A CA 1
ATOM 705 C C . PRO A 1 93 ? 3.947 -2.645 -14.481 1.00 91.94 93 PRO A C 1
ATOM 707 O O . PRO A 1 93 ? 2.826 -2.127 -14.466 1.00 91.94 93 PRO A O 1
ATOM 710 N N . LYS A 1 94 ? 4.398 -3.420 -13.503 1.00 95.62 94 LYS A N 1
ATOM 711 C CA . LYS A 1 94 ? 3.594 -3.798 -12.350 1.00 95.62 94 LYS A CA 1
ATOM 712 C C . LYS A 1 94 ? 4.154 -3.137 -11.104 1.00 95.62 94 LYS A C 1
ATOM 714 O O . LYS A 1 94 ? 5.332 -3.301 -10.803 1.00 95.62 94 LYS A O 1
ATOM 719 N N . VAL A 1 95 ? 3.309 -2.433 -10.367 1.00 96.25 95 VAL A N 1
ATOM 720 C CA . VAL A 1 95 ? 3.600 -1.999 -8.999 1.00 96.25 95 VAL A CA 1
ATOM 721 C C . VAL A 1 95 ? 3.267 -3.152 -8.065 1.00 96.25 95 VAL A C 1
ATOM 723 O O . VAL A 1 95 ? 2.196 -3.746 -8.170 1.00 96.25 95 VAL A O 1
ATOM 726 N N . VAL A 1 96 ? 4.183 -3.473 -7.158 1.00 97.56 96 VAL A N 1
ATOM 727 C CA . VAL A 1 96 ? 4.031 -4.541 -6.169 1.00 97.56 96 VAL A CA 1
ATOM 728 C C . VAL A 1 96 ? 4.110 -3.929 -4.780 1.00 97.56 96 VAL A C 1
ATOM 730 O O . VAL A 1 96 ? 5.043 -3.196 -4.460 1.00 97.56 96 VAL A O 1
ATOM 733 N N . ILE A 1 97 ? 3.133 -4.249 -3.945 1.00 97.94 97 ILE A N 1
ATOM 734 C CA . ILE A 1 97 ? 3.154 -3.996 -2.512 1.00 97.94 97 ILE A CA 1
ATOM 735 C C . ILE A 1 97 ? 3.414 -5.354 -1.869 1.00 97.94 97 ILE A C 1
ATOM 737 O O . ILE A 1 97 ? 2.531 -6.210 -1.807 1.00 97.94 97 ILE A O 1
ATOM 741 N N . GLY A 1 98 ? 4.657 -5.580 -1.454 1.00 96.94 98 GLY A N 1
ATOM 742 C CA . GLY A 1 98 ? 4.979 -6.737 -0.630 1.00 96.94 98 GLY A CA 1
ATOM 743 C C . GLY A 1 98 ? 4.316 -6.605 0.738 1.00 96.94 98 GLY A C 1
ATOM 744 O O . GLY A 1 98 ? 3.925 -5.505 1.131 1.00 96.94 98 GLY A O 1
ATOM 745 N N . HIS A 1 99 ? 4.228 -7.715 1.472 1.00 97.81 99 HIS A N 1
ATOM 746 C CA . HIS A 1 99 ? 3.627 -7.733 2.804 1.00 97.81 99 HIS A CA 1
ATOM 747 C C . HIS A 1 99 ? 4.189 -6.607 3.680 1.00 97.81 99 HIS A C 1
ATOM 749 O O . HIS A 1 99 ? 5.370 -6.602 4.035 1.00 97.81 99 HIS A O 1
ATOM 755 N N . SER A 1 100 ? 3.346 -5.626 3.972 1.00 98.31 100 SER A N 1
ATOM 756 C CA . SER A 1 100 ? 3.686 -4.398 4.680 1.00 98.31 100 SER A CA 1
ATOM 757 C C . SER A 1 100 ? 2.826 -4.294 5.925 1.00 98.31 100 SER A C 1
ATOM 759 O O . SER A 1 100 ? 1.654 -4.637 5.870 1.00 98.31 100 SER A O 1
ATOM 761 N N . THR A 1 101 ? 3.375 -3.811 7.036 1.00 98.31 101 THR A N 1
ATOM 762 C CA . THR A 1 101 ? 2.667 -3.677 8.309 1.00 98.31 101 THR A CA 1
ATOM 763 C C . THR A 1 101 ? 2.900 -2.317 8.960 1.00 98.31 101 THR A C 1
ATOM 765 O O . THR A 1 101 ? 3.993 -1.749 8.900 1.00 98.31 101 THR A O 1
ATOM 768 N N . VAL A 1 102 ? 1.869 -1.812 9.627 1.00 97.88 102 VAL A N 1
ATOM 769 C CA . VAL A 1 102 ? 1.909 -0.654 10.524 1.00 97.88 102 VAL A CA 1
ATOM 770 C C . VAL A 1 102 ? 1.258 -1.074 11.834 1.00 97.88 102 VAL A C 1
ATOM 772 O O . VAL A 1 102 ? 0.141 -1.590 11.825 1.00 97.88 102 VAL A O 1
ATOM 775 N N . LYS A 1 103 ? 1.952 -0.890 12.960 1.00 96.81 103 LYS A N 1
ATOM 776 C CA . LYS A 1 103 ? 1.530 -1.442 14.256 1.00 96.81 103 LYS A CA 1
ATOM 777 C C . LYS A 1 103 ? 1.544 -0.404 15.365 1.00 96.81 103 LYS A C 1
ATOM 779 O O . LYS A 1 103 ? 2.418 0.462 15.395 1.00 96.81 103 LYS A O 1
ATOM 784 N N . ASN A 1 104 ? 0.617 -0.553 16.305 1.00 94.69 104 ASN A N 1
ATOM 785 C CA . ASN A 1 104 ? 0.654 0.071 17.624 1.00 94.69 104 ASN A CA 1
ATOM 786 C C . ASN A 1 104 ? -0.012 -0.844 18.656 1.00 94.69 104 ASN A C 1
ATOM 788 O O . ASN A 1 104 ? -1.240 -0.940 18.692 1.00 94.69 104 ASN A O 1
ATOM 792 N N . GLY A 1 105 ? 0.785 -1.484 19.516 1.00 89.69 105 GLY A N 1
ATOM 793 C CA . GLY A 1 105 ? 0.273 -2.350 20.579 1.00 89.69 105 GLY A CA 1
ATOM 794 C C . GLY A 1 105 ? -0.653 -3.440 20.033 1.00 89.69 105 GLY A C 1
ATOM 795 O O . GLY A 1 105 ? -0.191 -4.399 19.425 1.00 89.69 105 GLY A O 1
ATOM 796 N N . ASP A 1 106 ? -1.958 -3.265 20.237 1.00 91.12 106 ASP A N 1
ATOM 797 C CA . ASP A 1 106 ? -3.000 -4.218 19.832 1.00 91.12 106 ASP A CA 1
ATOM 798 C C . ASP A 1 106 ? -3.618 -3.930 18.450 1.00 91.12 106 ASP A C 1
ATOM 800 O O . ASP A 1 106 ? -4.579 -4.593 18.059 1.00 91.12 106 ASP A O 1
ATOM 804 N N . ILE A 1 107 ? -3.119 -2.921 17.731 1.00 97.38 107 ILE A N 1
ATOM 805 C CA . ILE A 1 107 ? -3.519 -2.603 16.357 1.00 97.38 107 ILE A CA 1
ATOM 806 C C . ILE A 1 107 ? -2.391 -3.016 15.419 1.00 97.38 107 ILE A C 1
ATOM 808 O O . ILE A 1 107 ? -1.240 -2.615 15.597 1.00 97.38 107 ILE A O 1
ATOM 812 N N . GLU A 1 108 ? -2.738 -3.767 14.383 1.00 98.06 108 GLU A N 1
ATOM 813 C CA . GLU A 1 108 ? -1.855 -4.056 13.258 1.00 98.06 108 GLU A CA 1
ATOM 814 C C . GLU A 1 108 ? -2.661 -3.902 11.978 1.00 98.06 108 GLU A C 1
ATOM 816 O O . GLU A 1 108 ? -3.691 -4.549 11.824 1.00 98.06 108 GLU A O 1
ATOM 821 N N . VAL A 1 109 ? -2.196 -3.041 11.081 1.00 98.25 109 VAL A N 1
ATOM 822 C CA . VAL A 1 109 ? -2.698 -2.921 9.714 1.00 98.25 109 VAL A CA 1
ATOM 823 C C . VAL A 1 109 ? -1.655 -3.546 8.812 1.00 98.25 109 VAL A C 1
ATOM 825 O O . VAL A 1 109 ? -0.509 -3.093 8.814 1.00 98.25 109 VAL A O 1
ATOM 828 N N . ALA A 1 110 ? -2.040 -4.556 8.048 1.00 98.38 110 ALA A N 1
ATOM 829 C CA . ALA A 1 110 ? -1.207 -5.146 7.023 1.00 98.38 110 ALA A CA 1
ATOM 830 C C . ALA A 1 110 ? -1.813 -4.949 5.629 1.00 98.38 110 ALA A C 1
ATOM 832 O O . ALA A 1 110 ? -3.026 -4.818 5.457 1.00 98.38 110 ALA A O 1
ATOM 833 N N . LEU A 1 111 ? -0.927 -4.828 4.645 1.00 98.25 111 LEU A N 1
ATOM 834 C CA . LEU A 1 111 ? -1.234 -4.485 3.264 1.00 98.25 111 LEU A CA 1
ATOM 835 C C . LEU A 1 111 ? -0.315 -5.280 2.337 1.00 98.25 111 LEU A C 1
ATOM 837 O O . LEU A 1 111 ? 0.904 -5.279 2.515 1.00 98.25 111 LEU A O 1
ATOM 841 N N . GLU A 1 112 ? -0.889 -5.885 1.308 1.00 98.50 112 GLU A N 1
ATOM 842 C CA . GLU A 1 112 ? -0.152 -6.496 0.203 1.00 98.50 112 GLU A CA 1
ATOM 843 C C . GLU A 1 112 ? -0.963 -6.420 -1.087 1.00 98.50 112 GLU A C 1
ATOM 845 O O . GLU A 1 112 ? -2.185 -6.288 -1.063 1.00 98.50 112 GLU A O 1
ATOM 850 N N . GLY A 1 113 ? -0.302 -6.487 -2.235 1.00 98.12 113 GLY A N 1
ATOM 851 C CA . GLY A 1 113 ? -1.011 -6.477 -3.503 1.00 98.12 113 GLY A CA 1
ATOM 852 C C . GLY A 1 113 ? -0.152 -6.154 -4.704 1.00 98.12 113 GLY A C 1
ATOM 853 O O . GLY A 1 113 ? 1.059 -5.962 -4.623 1.00 98.12 113 GLY A O 1
ATOM 854 N N . GLU A 1 114 ? -0.812 -6.062 -5.845 1.00 97.75 114 GLU A N 1
ATOM 855 C CA . GLU A 1 114 ? -0.199 -5.656 -7.098 1.00 97.75 114 GLU A CA 1
ATOM 856 C C . GLU A 1 114 ? -1.159 -4.836 -7.954 1.00 97.75 114 GLU A C 1
ATOM 858 O O . GLU A 1 114 ? -2.381 -4.965 -7.855 1.00 97.75 114 GLU A O 1
ATOM 863 N N . MET A 1 115 ? -0.589 -3.978 -8.796 1.00 97.00 115 MET A N 1
ATOM 864 C CA . MET A 1 115 ? -1.324 -3.063 -9.659 1.00 97.00 115 MET A CA 1
ATOM 865 C C . MET A 1 115 ? -0.614 -2.895 -11.000 1.00 97.00 115 MET A C 1
ATOM 867 O O . MET A 1 115 ? 0.609 -2.777 -11.070 1.00 97.00 115 MET A O 1
ATOM 871 N N . THR A 1 116 ? -1.400 -2.844 -12.066 1.00 95.75 116 THR A N 1
ATOM 872 C CA . THR A 1 116 ? -0.978 -2.459 -13.418 1.00 95.75 116 THR A CA 1
ATOM 873 C C . THR A 1 116 ? -1.871 -1.329 -13.923 1.00 95.75 116 THR A C 1
ATOM 875 O O . THR A 1 116 ? -2.936 -1.094 -13.357 1.00 95.75 116 THR A O 1
ATOM 878 N N . PHE A 1 117 ? -1.450 -0.623 -14.975 1.00 90.75 117 PHE A N 1
ATOM 879 C CA . PHE A 1 117 ? -2.164 0.556 -15.491 1.00 90.75 117 PHE A CA 1
ATOM 880 C C . PHE A 1 117 ? -2.458 0.463 -16.998 1.00 90.75 117 PHE A C 1
ATOM 882 O O . PHE A 1 117 ? -1.982 1.302 -17.775 1.00 90.75 117 PHE A O 1
ATOM 889 N N . PRO A 1 118 ? -3.200 -0.558 -17.460 1.00 86.62 118 PRO A N 1
ATOM 890 C CA . PRO A 1 118 ? -3.611 -0.633 -18.859 1.00 86.62 118 PRO A CA 1
ATOM 891 C C . PRO A 1 118 ? -4.496 0.571 -19.218 1.00 86.62 118 PRO A C 1
ATOM 893 O O . PRO A 1 118 ? -5.525 0.812 -18.592 1.00 86.62 118 PRO A O 1
ATOM 896 N N . GLY A 1 119 ? -4.096 1.347 -20.230 1.00 80.62 119 GLY A N 1
ATOM 897 C CA . GLY A 1 119 ? -4.879 2.510 -20.667 1.00 80.62 119 GLY A CA 1
ATOM 898 C C . GLY A 1 119 ? -5.088 3.560 -19.567 1.00 80.62 119 GLY A C 1
ATOM 899 O O . GLY A 1 119 ? -6.141 4.181 -19.515 1.00 80.62 119 GLY A O 1
ATOM 900 N N . GLU A 1 120 ? -4.101 3.723 -18.678 1.00 80.12 120 GLU A N 1
ATOM 901 C CA . GLU A 1 120 ? -4.072 4.701 -17.572 1.00 80.12 120 GLU A CA 1
ATOM 902 C C . GLU A 1 120 ? -5.022 4.418 -16.397 1.00 80.12 120 GLU A C 1
ATOM 904 O O . GLU A 1 120 ? -4.897 5.052 -15.348 1.00 80.12 120 GLU A O 1
ATOM 909 N N . LYS A 1 121 ? -5.900 3.415 -16.507 1.00 88.25 121 LYS A N 1
ATOM 910 C CA . LYS A 1 121 ? -6.762 2.962 -15.407 1.00 88.25 121 LYS A CA 1
ATOM 911 C C . LYS A 1 121 ? -6.139 1.774 -14.663 1.00 88.25 121 LYS A C 1
ATOM 913 O O . LYS A 1 121 ? -5.539 0.907 -15.298 1.00 88.25 121 LYS A O 1
ATOM 918 N N . PRO A 1 122 ? -6.273 1.699 -13.327 1.00 92.50 122 PRO A N 1
ATOM 919 C CA . PRO A 1 122 ? -5.659 0.633 -12.546 1.00 92.50 122 PRO A CA 1
ATOM 920 C C . PRO A 1 122 ? -6.420 -0.699 -12.666 1.00 92.50 122 PRO A C 1
ATOM 922 O O . PRO A 1 122 ? -7.611 -0.778 -12.360 1.00 92.50 122 PRO A O 1
ATOM 925 N N . ASP A 1 123 ? -5.713 -1.774 -13.007 1.00 96.69 123 ASP A N 1
ATOM 926 C CA . ASP A 1 123 ? -6.125 -3.152 -12.698 1.00 96.69 123 ASP A CA 1
ATOM 927 C C 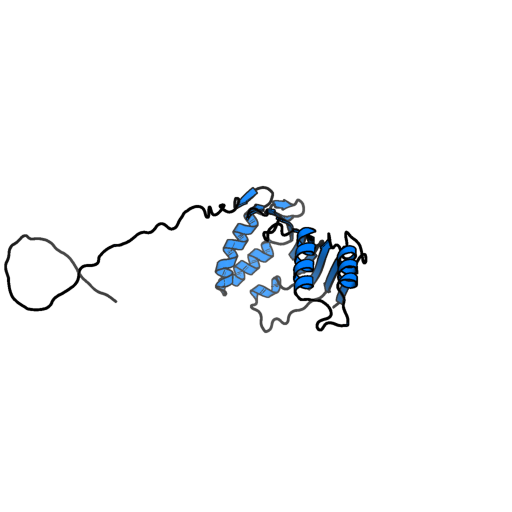. ASP A 1 123 ? -5.292 -3.626 -11.505 1.00 96.69 123 ASP A C 1
ATOM 929 O O . ASP A 1 123 ? -4.064 -3.735 -11.610 1.00 96.69 123 ASP A O 1
ATOM 933 N N . ALA A 1 124 ? -5.945 -3.822 -10.359 1.00 97.38 124 ALA A N 1
ATOM 934 C CA . ALA A 1 124 ? -5.278 -4.065 -9.088 1.00 97.38 124 ALA A CA 1
ATOM 935 C C . ALA A 1 124 ? -5.958 -5.155 -8.262 1.00 97.38 124 ALA A C 1
ATOM 937 O O . ALA A 1 124 ? -7.180 -5.328 -8.277 1.00 97.38 124 ALA A O 1
ATOM 938 N N . SER A 1 125 ? -5.143 -5.851 -7.477 1.00 98.12 125 SER A N 1
ATOM 939 C CA . SER A 1 125 ? -5.577 -6.741 -6.407 1.00 98.12 125 SER A CA 1
ATOM 940 C C . SER A 1 125 ? -4.801 -6.381 -5.154 1.00 98.12 125 SER A C 1
ATOM 942 O O . SER A 1 125 ? -3.582 -6.531 -5.124 1.00 98.12 125 SER A O 1
ATOM 944 N N . VAL A 1 126 ? -5.504 -5.897 -4.136 1.00 98.44 126 VAL A N 1
ATOM 945 C CA . VAL A 1 126 ? -4.921 -5.430 -2.879 1.00 98.44 126 VAL A CA 1
ATOM 946 C C . VAL A 1 126 ? -5.648 -6.095 -1.724 1.00 98.44 126 VAL A C 1
ATOM 948 O O . VAL A 1 126 ? -6.867 -6.011 -1.635 1.00 98.44 126 VAL A O 1
ATOM 951 N N . THR A 1 127 ? -4.906 -6.724 -0.828 1.00 98.62 127 THR A N 1
ATOM 952 C CA . THR A 1 127 ? -5.414 -7.258 0.431 1.00 98.62 127 THR A CA 1
ATOM 953 C C . THR A 1 127 ? -5.019 -6.316 1.555 1.00 98.62 127 THR A C 1
ATOM 955 O O . THR A 1 127 ? -3.857 -5.926 1.672 1.00 98.62 127 THR A O 1
ATOM 958 N N . ILE A 1 128 ? -5.996 -5.954 2.380 1.00 98.50 128 ILE A N 1
ATOM 959 C CA . ILE A 1 128 ? -5.792 -5.242 3.638 1.00 98.50 128 ILE A CA 1
ATOM 960 C C . ILE A 1 128 ? -6.316 -6.135 4.749 1.00 98.50 128 ILE A C 1
ATOM 962 O O . ILE A 1 128 ? -7.482 -6.529 4.702 1.00 98.50 128 ILE A O 1
ATOM 966 N N . ASP A 1 129 ? -5.504 -6.403 5.762 1.00 97.75 129 ASP A N 1
ATOM 967 C CA . ASP A 1 129 ? -5.955 -7.046 6.990 1.00 97.75 129 ASP A CA 1
ATOM 968 C C . ASP A 1 129 ? -5.668 -6.174 8.211 1.00 97.75 129 ASP A C 1
ATOM 970 O O . ASP A 1 129 ? -4.661 -5.473 8.288 1.00 97.75 129 ASP A O 1
ATOM 974 N N . VAL A 1 130 ? -6.606 -6.156 9.156 1.00 98.44 130 VAL A N 1
ATOM 975 C CA . VAL A 1 130 ? -6.505 -5.330 10.358 1.00 98.44 130 VAL A CA 1
ATOM 976 C C . VAL A 1 130 ? -6.823 -6.146 11.599 1.00 98.44 130 VAL A C 1
ATOM 978 O O . VAL A 1 130 ? -7.954 -6.602 11.794 1.00 98.44 130 VAL A O 1
ATOM 981 N N . ALA A 1 131 ? -5.837 -6.269 12.483 1.00 98.12 131 ALA A N 1
ATOM 982 C CA . ALA A 1 131 ? -6.041 -6.665 13.869 1.00 98.12 131 ALA A CA 1
ATOM 983 C C . ALA A 1 131 ? -6.430 -5.441 14.710 1.00 98.12 131 ALA A C 1
ATOM 985 O O . ALA A 1 131 ? -5.901 -4.345 14.520 1.00 98.12 131 ALA A O 1
ATOM 986 N N . GLY A 1 132 ? -7.356 -5.623 15.654 1.00 96.81 132 GLY A N 1
ATOM 987 C CA . GLY A 1 132 ? -7.739 -4.558 16.585 1.00 96.81 132 GLY A CA 1
ATOM 988 C C . GLY A 1 132 ? -8.557 -3.420 15.964 1.00 96.81 132 GLY A C 1
ATOM 989 O O . GLY A 1 132 ? -8.569 -2.324 16.518 1.00 96.81 132 GLY A O 1
ATOM 990 N N . TYR A 1 133 ? -9.269 -3.657 14.853 1.00 97.19 133 TYR A N 1
ATOM 991 C CA . TYR A 1 133 ? -10.072 -2.629 14.166 1.00 97.19 133 TYR A CA 1
ATOM 992 C C . TYR A 1 133 ? -11.067 -1.904 15.089 1.00 97.19 133 TYR A C 1
ATOM 994 O O . TYR A 1 133 ? -11.291 -0.707 14.943 1.00 97.19 133 TYR A O 1
ATOM 1002 N N . ASP A 1 134 ? -11.623 -2.595 16.086 1.00 95.38 134 ASP A N 1
ATOM 1003 C CA . ASP A 1 134 ? -12.525 -1.975 17.065 1.00 95.38 134 ASP A CA 1
ATOM 1004 C C . ASP A 1 134 ? -11.852 -0.858 17.867 1.00 95.38 134 ASP A C 1
ATOM 1006 O O . ASP A 1 134 ? -12.482 0.158 18.145 1.00 95.38 134 ASP A O 1
ATOM 1010 N N . LYS A 1 135 ? -10.547 -0.969 18.142 1.00 95.56 135 LYS A N 1
ATOM 1011 C CA . LYS A 1 135 ? -9.785 0.101 18.799 1.00 95.56 135 LYS A CA 1
ATOM 1012 C C . LYS A 1 135 ? -9.620 1.323 17.905 1.00 95.56 135 LYS A C 1
ATOM 1014 O O . LYS A 1 135 ? -9.606 2.443 18.409 1.00 95.56 135 LYS A O 1
ATOM 1019 N N . ILE A 1 136 ? -9.526 1.112 16.589 1.00 95.44 136 ILE A N 1
ATOM 1020 C CA . ILE A 1 136 ? -9.548 2.206 15.616 1.00 95.44 136 ILE A CA 1
ATOM 1021 C C . ILE A 1 136 ? -10.902 2.904 15.710 1.00 95.44 136 ILE A C 1
ATOM 1023 O O . ILE A 1 136 ? -10.950 4.101 15.968 1.00 95.44 136 ILE A O 1
ATOM 1027 N N . VAL A 1 137 ? -11.998 2.153 15.592 1.00 95.94 137 VAL A N 1
ATOM 1028 C CA . VAL A 1 137 ? -13.367 2.687 15.671 1.00 95.94 137 VAL A CA 1
ATOM 1029 C C . VAL A 1 137 ? -13.611 3.450 16.976 1.00 95.94 137 VAL A C 1
ATOM 1031 O O . VAL A 1 137 ? -14.181 4.540 16.936 1.00 95.94 137 VAL A O 1
ATOM 1034 N N . ASP A 1 138 ? -13.153 2.930 18.113 1.00 95.81 138 ASP A N 1
ATOM 1035 C CA . ASP A 1 138 ? -13.284 3.589 19.415 1.00 95.81 138 ASP A CA 1
ATOM 1036 C C . ASP A 1 138 ? -12.497 4.905 19.487 1.00 95.81 138 ASP A C 1
ATOM 1038 O O . ASP A 1 138 ? -13.014 5.902 19.995 1.00 95.81 138 ASP A O 1
ATOM 1042 N N . ALA A 1 139 ? -11.284 4.953 18.930 1.00 94.50 139 ALA A N 1
ATOM 1043 C CA . ALA A 1 139 ? -10.509 6.190 18.844 1.00 94.50 139 ALA A CA 1
ATOM 1044 C C . ALA A 1 139 ? -11.180 7.223 17.922 1.00 94.50 139 ALA A C 1
ATOM 1046 O O . ALA A 1 139 ? -11.261 8.399 18.278 1.00 94.50 139 ALA A O 1
ATOM 1047 N N . LEU A 1 140 ? -11.729 6.793 16.776 1.00 94.81 140 LEU A N 1
ATOM 1048 C CA . LEU A 1 140 ? -12.490 7.678 15.883 1.00 94.81 140 LEU A CA 1
ATOM 1049 C C . LEU A 1 140 ? -13.758 8.207 16.572 1.00 94.81 140 LEU A C 1
ATOM 1051 O O . LEU A 1 140 ? -14.089 9.381 16.437 1.00 94.81 140 LEU A O 1
ATOM 1055 N N . LYS A 1 141 ? -14.451 7.357 17.339 1.00 95.88 141 LYS A N 1
ATOM 1056 C CA . LYS A 1 141 ? -15.626 7.729 18.140 1.00 95.88 141 LYS A CA 1
ATOM 1057 C C . LYS A 1 141 ? -15.288 8.768 19.204 1.00 95.88 141 LYS A C 1
ATOM 1059 O O . LYS A 1 141 ? -16.092 9.661 19.457 1.00 95.88 141 LYS A O 1
ATOM 1064 N N . GLU A 1 142 ? -14.134 8.638 19.854 1.00 96.50 142 GLU A N 1
ATOM 1065 C CA . GLU A 1 142 ? -13.660 9.635 20.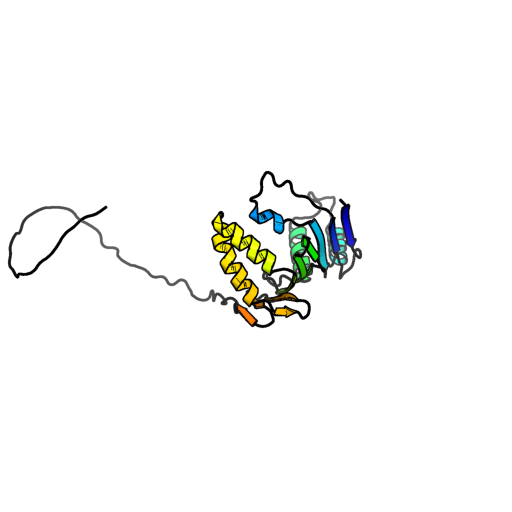812 1.00 96.50 142 GLU A CA 1
ATOM 1066 C C . GLU A 1 142 ? -13.343 10.955 20.107 1.00 96.50 142 GLU A C 1
ATOM 1068 O O . GLU A 1 142 ? -13.816 12.004 20.540 1.00 96.50 142 GLU A O 1
ATOM 1073 N N . GLY A 1 143 ? -12.626 10.893 18.981 1.00 95.19 143 GLY A N 1
ATOM 1074 C CA . GLY A 1 143 ? -12.319 12.062 18.159 1.00 95.19 143 GLY A CA 1
ATOM 1075 C C . GLY A 1 143 ? -13.568 12.786 17.664 1.00 95.19 143 GLY A C 1
ATOM 1076 O O . GLY A 1 143 ? -13.625 14.008 17.719 1.00 95.19 143 GLY A O 1
ATOM 1077 N N . ALA A 1 144 ? -14.620 12.054 17.293 1.00 95.69 144 ALA A N 1
ATOM 1078 C CA . ALA A 1 144 ? -15.893 12.619 16.840 1.00 95.69 144 ALA A CA 1
ATOM 1079 C C . ALA A 1 144 ? -16.584 13.536 17.867 1.00 95.69 144 ALA A C 1
ATOM 1081 O O . ALA A 1 144 ? -17.473 14.302 17.502 1.00 95.69 144 ALA A O 1
ATOM 1082 N N . LYS A 1 145 ? -16.203 13.478 19.151 1.00 95.00 145 LYS A N 1
ATOM 1083 C CA . LYS A 1 145 ? -16.737 14.376 20.188 1.00 95.00 145 LYS A CA 1
ATOM 1084 C C . LYS A 1 145 ? -16.150 15.785 20.125 1.00 95.00 145 LYS A C 1
ATOM 1086 O O . LYS A 1 145 ? -16.745 16.702 20.687 1.00 95.00 145 LYS A O 1
ATOM 1091 N N . SER A 1 146 ? -14.974 15.946 19.523 1.00 92.56 146 SER A N 1
ATOM 1092 C CA . SER A 1 146 ? -14.205 17.196 19.535 1.00 92.56 146 SER A CA 1
ATOM 1093 C C . SER A 1 146 ? -13.684 17.625 18.163 1.00 92.56 146 SER A C 1
ATOM 1095 O O . SER A 1 146 ? -13.215 18.753 18.035 1.00 92.56 146 SER A O 1
ATOM 1097 N N . ASP A 1 147 ? -13.794 16.770 17.147 1.00 92.94 147 ASP A N 1
ATOM 1098 C CA . ASP A 1 147 ? -13.288 16.993 15.797 1.00 92.94 147 ASP A CA 1
ATOM 1099 C C . ASP A 1 147 ? -14.370 16.663 14.752 1.00 92.94 147 ASP A C 1
ATOM 1101 O O . ASP A 1 147 ? -14.899 15.548 14.693 1.00 92.94 147 ASP A O 1
ATOM 1105 N N . GLU A 1 148 ? -14.709 17.650 13.919 1.00 93.12 148 GLU A N 1
ATOM 1106 C CA . GLU A 1 148 ? -15.745 17.532 12.889 1.00 93.12 148 GLU A CA 1
ATOM 1107 C C . GLU A 1 148 ? -15.361 16.546 11.776 1.00 93.12 148 GLU A C 1
ATOM 1109 O O . GLU A 1 148 ? -16.214 15.795 11.297 1.00 93.12 148 GLU A O 1
ATOM 1114 N N . GLN A 1 149 ? -14.079 16.474 11.404 1.00 91.25 149 GLN A N 1
ATOM 1115 C CA . GLN A 1 149 ? -13.608 15.496 10.418 1.00 91.25 149 GLN A CA 1
ATOM 1116 C C . GLN A 1 149 ? -13.794 14.079 10.956 1.00 91.25 149 GLN A C 1
ATOM 1118 O O . GLN A 1 149 ? -14.204 13.174 10.229 1.00 91.25 149 GLN A O 1
ATOM 1123 N N . MET A 1 150 ? -13.574 13.892 12.255 1.00 93.69 150 MET A N 1
ATOM 1124 C CA . MET A 1 150 ? -13.775 12.606 12.918 1.00 93.69 150 MET A CA 1
ATOM 1125 C C . MET A 1 150 ? -15.250 12.263 13.085 1.00 93.69 150 MET A C 1
ATOM 1127 O O . MET A 1 150 ? -15.626 11.100 12.933 1.00 93.69 150 MET A O 1
ATOM 1131 N N . ALA A 1 151 ? -16.105 13.262 13.313 1.00 94.81 151 ALA A N 1
ATOM 1132 C CA . ALA A 1 151 ? -17.553 13.078 13.313 1.00 94.81 151 ALA A CA 1
ATOM 1133 C C . ALA A 1 151 ? -18.070 12.592 11.949 1.00 94.81 151 ALA A C 1
ATOM 1135 O O . ALA A 1 151 ? -18.985 11.768 11.902 1.00 94.81 151 ALA A O 1
ATOM 1136 N N . GLN A 1 152 ? -17.448 13.031 10.851 1.00 93.56 152 GLN A N 1
ATOM 1137 C CA . GLN A 1 152 ? -17.741 12.546 9.498 1.00 93.56 152 GLN A CA 1
ATOM 1138 C C . GLN A 1 152 ? -17.105 11.175 9.208 1.00 93.56 152 GLN A C 1
ATOM 1140 O O . GLN A 1 152 ? -17.724 10.327 8.564 1.00 93.56 152 GLN A O 1
ATOM 1145 N N . ALA A 1 153 ? -15.891 10.922 9.704 1.00 91.94 153 ALA A N 1
ATOM 1146 C CA . ALA A 1 153 ? -15.161 9.679 9.457 1.00 91.94 153 ALA A CA 1
ATOM 1147 C C . ALA A 1 153 ? -15.695 8.483 10.262 1.00 91.94 153 ALA A C 1
ATOM 1149 O O . ALA A 1 153 ? -15.666 7.351 9.777 1.00 91.94 153 ALA A O 1
ATOM 1150 N N . PHE A 1 154 ? -16.194 8.698 11.482 1.00 93.81 154 PHE A N 1
ATOM 1151 C CA . PHE A 1 154 ? -16.635 7.618 12.369 1.00 93.81 154 PHE A CA 1
ATOM 1152 C C . PHE A 1 154 ? -17.761 6.749 11.766 1.00 93.81 154 PHE A C 1
ATOM 1154 O O . PHE A 1 154 ? -17.600 5.524 11.729 1.00 93.81 154 PHE A O 1
ATOM 1161 N N . PRO A 1 155 ? -18.860 7.314 11.218 1.00 94.88 155 PRO A N 1
ATOM 1162 C CA . PRO A 1 155 ? -19.872 6.519 10.521 1.00 94.88 155 PRO A CA 1
ATOM 1163 C C . PRO A 1 155 ? -19.309 5.749 9.321 1.00 94.88 155 PRO A C 1
ATOM 1165 O O . PRO A 1 155 ? -19.707 4.610 9.076 1.00 94.88 155 PRO A O 1
ATOM 1168 N N . PHE A 1 156 ? -18.356 6.339 8.594 1.00 93.75 156 PHE A N 1
ATOM 1169 C CA . PHE A 1 156 ? -17.711 5.677 7.463 1.00 93.75 156 PHE A CA 1
ATOM 1170 C C . PHE A 1 156 ? -16.867 4.479 7.908 1.00 93.75 156 PHE A C 1
ATOM 1172 O O . PHE A 1 156 ? -16.949 3.423 7.290 1.00 93.75 156 PHE A O 1
ATOM 1179 N N . ALA A 1 157 ? -16.124 4.578 9.012 1.00 94.50 157 ALA A N 1
ATOM 1180 C CA . ALA A 1 157 ? -15.378 3.443 9.557 1.00 94.50 157 ALA A CA 1
ATOM 1181 C C . ALA A 1 157 ? -16.300 2.277 9.956 1.00 94.50 157 ALA A C 1
ATOM 1183 O O . ALA A 1 157 ? -16.002 1.113 9.684 1.00 94.50 157 ALA A O 1
ATOM 1184 N N . LEU A 1 158 ? -17.475 2.570 10.520 1.00 95.88 158 LEU A N 1
ATOM 1185 C CA . LEU A 1 158 ? -18.485 1.539 10.778 1.00 95.88 158 LEU A CA 1
ATOM 1186 C C . LEU A 1 158 ? -18.986 0.885 9.482 1.00 95.88 158 LEU A C 1
ATOM 1188 O O . LEU A 1 158 ? -19.153 -0.333 9.439 1.00 95.88 158 LEU A O 1
ATOM 1192 N N . ALA A 1 159 ? -19.191 1.668 8.421 1.00 95.06 159 ALA A N 1
ATOM 1193 C CA . ALA A 1 159 ? -19.578 1.138 7.115 1.00 95.06 159 ALA A CA 1
ATOM 1194 C C . ALA A 1 159 ? -18.466 0.274 6.491 1.00 95.06 159 ALA A C 1
ATOM 1196 O O . ALA A 1 159 ? -18.745 -0.825 6.015 1.00 95.06 159 ALA A O 1
ATOM 1197 N N . VAL A 1 160 ? -17.203 0.715 6.556 1.00 95.00 160 VAL A N 1
ATOM 1198 C CA . VAL A 1 160 ? -16.028 -0.028 6.063 1.00 95.00 160 VAL A CA 1
ATOM 1199 C C . VAL A 1 160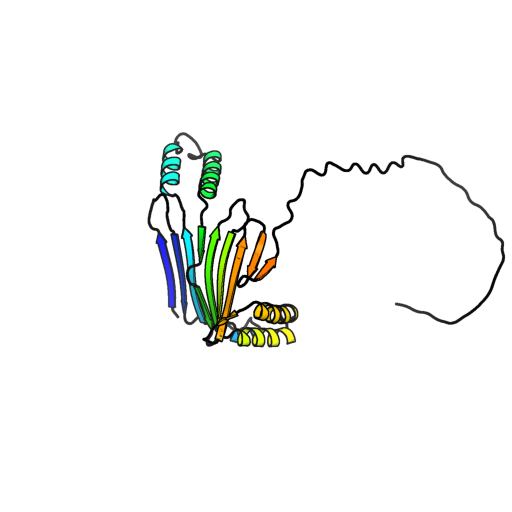 ? -15.909 -1.391 6.740 1.00 95.00 160 VAL A C 1
ATOM 1201 O O . VAL A 1 160 ? -15.707 -2.393 6.049 1.00 95.00 160 VAL A O 1
ATOM 1204 N N . LYS A 1 161 ? -16.119 -1.456 8.063 1.00 95.38 161 LYS A N 1
ATOM 1205 C CA . LYS A 1 161 ? -16.183 -2.721 8.815 1.00 95.38 161 LYS A CA 1
ATOM 1206 C C . LYS A 1 161 ? -17.161 -3.719 8.195 1.00 95.38 161 LYS A C 1
ATOM 1208 O O . LYS A 1 161 ? -16.850 -4.903 8.137 1.00 95.38 161 LYS A O 1
ATOM 1213 N N . GLY A 1 162 ? -18.308 -3.246 7.704 1.00 94.38 162 GLY A N 1
ATOM 1214 C CA . GLY A 1 162 ? -19.346 -4.080 7.092 1.00 94.38 162 GLY A CA 1
ATOM 1215 C C . GLY A 1 162 ? -18.931 -4.770 5.788 1.00 94.38 162 GLY A C 1
ATOM 1216 O O . GLY A 1 162 ? -19.499 -5.805 5.450 1.00 94.38 162 GLY A O 1
ATOM 1217 N N . PHE A 1 163 ? -17.932 -4.244 5.075 1.00 95.50 163 PHE A N 1
ATOM 1218 C CA . PHE A 1 163 ? -17.375 -4.890 3.878 1.00 95.50 163 PHE A CA 1
ATOM 1219 C C . PHE A 1 163 ? -16.272 -5.902 4.198 1.00 95.50 163 PHE A C 1
ATOM 1221 O O . PHE A 1 163 ? -15.880 -6.683 3.329 1.00 95.50 163 PHE A O 1
ATOM 1228 N N . GLY A 1 164 ? -15.755 -5.872 5.427 1.00 96.56 164 GLY A N 1
ATOM 1229 C CA . GLY A 1 164 ? -14.668 -6.729 5.867 1.00 96.56 164 GLY A CA 1
ATOM 1230 C C . GLY A 1 164 ? -15.151 -8.144 6.151 1.00 96.56 164 GLY A C 1
ATOM 1231 O O . GLY A 1 164 ? -16.246 -8.369 6.667 1.00 96.56 164 GLY A O 1
ATOM 1232 N N . LYS A 1 165 ? -14.301 -9.117 5.851 1.00 97.56 165 LYS A N 1
ATOM 1233 C CA . LYS A 1 165 ? -14.481 -10.505 6.257 1.00 97.56 165 LYS A CA 1
ATOM 1234 C C . LYS A 1 165 ? -13.735 -10.724 7.567 1.00 97.56 165 LYS A C 1
ATOM 1236 O O . LYS A 1 165 ? -12.540 -10.468 7.641 1.00 97.56 165 LYS A O 1
ATOM 1241 N N . THR A 1 166 ? -14.414 -11.226 8.594 1.00 97.44 166 THR A N 1
ATOM 1242 C CA . THR A 1 166 ? -13.739 -11.625 9.835 1.00 97.44 166 THR A CA 1
ATOM 1243 C C . THR A 1 166 ? -13.003 -12.948 9.632 1.00 97.44 166 THR A C 1
ATOM 1245 O O . THR A 1 166 ? -13.604 -13.952 9.240 1.00 97.44 166 THR A O 1
ATOM 1248 N N . LEU A 1 167 ? -11.700 -12.946 9.889 1.00 96.75 167 LEU A N 1
ATOM 1249 C CA . LEU A 1 167 ? -10.838 -14.120 9.855 1.00 96.75 167 LEU A CA 1
ATOM 1250 C C . LEU A 1 167 ? -10.927 -14.913 11.174 1.00 96.75 167 LEU A C 1
ATOM 1252 O O . LEU A 1 167 ? -11.366 -14.371 12.191 1.00 96.75 167 LEU A O 1
ATOM 1256 N N . PRO A 1 168 ? -10.520 -16.199 11.196 1.00 96.25 168 PRO A N 1
ATOM 1257 C CA . PRO A 1 168 ? -10.609 -17.038 12.398 1.00 96.25 168 PRO A CA 1
ATOM 1258 C C . PRO A 1 168 ? -9.837 -16.512 13.615 1.00 96.25 168 PRO A C 1
ATOM 1260 O O . PRO A 1 168 ? -10.185 -16.843 14.745 1.00 96.25 168 PRO A O 1
ATOM 1263 N N . ASP A 1 169 ? -8.797 -15.711 13.393 1.00 93.75 169 ASP A N 1
ATOM 1264 C CA . ASP A 1 169 ? -7.985 -15.073 14.434 1.00 93.75 169 ASP A CA 1
ATOM 1265 C C . ASP A 1 169 ? -8.561 -13.726 14.917 1.00 93.75 169 ASP A C 1
ATOM 1267 O O . ASP A 1 169 ? -7.981 -13.082 15.788 1.00 93.75 169 ASP A O 1
ATOM 1271 N N . GLY A 1 170 ? -9.712 -13.307 14.378 1.00 94.12 170 GLY A N 1
ATOM 1272 C CA . GLY A 1 170 ? -10.400 -12.067 14.731 1.00 94.12 170 GLY A CA 1
ATOM 1273 C C . GLY A 1 170 ? -9.989 -10.845 13.907 1.00 94.12 170 GLY A C 1
ATOM 1274 O O . GLY A 1 170 ? -10.560 -9.773 14.119 1.00 94.12 170 GLY A O 1
ATOM 1275 N N . ARG A 1 171 ? -9.048 -10.970 12.960 1.00 97.50 171 ARG A N 1
ATOM 1276 C CA . ARG A 1 171 ? -8.726 -9.885 12.018 1.00 97.50 171 ARG A CA 1
ATOM 1277 C C . ARG A 1 171 ? -9.889 -9.605 11.072 1.00 97.50 171 ARG A C 1
ATOM 1279 O O . ARG A 1 171 ? -10.689 -10.492 10.772 1.00 97.50 171 ARG A O 1
ATOM 1286 N N . LEU A 1 172 ? -9.972 -8.376 10.573 1.00 98.38 172 LEU A N 1
ATOM 1287 C CA . LEU A 1 172 ? -10.832 -8.029 9.441 1.00 98.38 172 LEU A CA 1
ATOM 1288 C C . LEU A 1 172 ? -10.004 -7.958 8.165 1.00 98.38 172 LEU A C 1
ATOM 1290 O O . LEU A 1 172 ? -8.975 -7.298 8.158 1.00 98.38 172 LEU A O 1
ATOM 1294 N N . GLU A 1 173 ? -10.478 -8.604 7.106 1.00 98.50 173 GLU A N 1
ATOM 1295 C CA . GLU A 1 173 ? -9.830 -8.667 5.797 1.00 98.50 173 GLU A CA 1
ATOM 1296 C C . GLU A 1 173 ? -10.701 -8.014 4.715 1.00 98.50 173 GLU A C 1
ATOM 1298 O O . GLU A 1 173 ? -11.906 -8.276 4.606 1.00 98.50 173 GLU A O 1
ATOM 1303 N N . TRP A 1 174 ? -10.071 -7.201 3.872 1.00 98.62 174 TRP A N 1
ATOM 1304 C CA . TRP A 1 174 ? -10.634 -6.662 2.641 1.00 98.62 174 TRP A CA 1
ATOM 1305 C C . TRP A 1 174 ? -9.725 -7.033 1.474 1.00 98.62 174 TRP A C 1
ATOM 1307 O O . TRP A 1 174 ? -8.641 -6.474 1.321 1.00 98.62 174 TRP A O 1
ATOM 1317 N N . VAL A 1 175 ? -10.190 -7.939 0.617 1.00 98.50 175 VAL A N 1
ATOM 1318 C CA . VAL A 1 175 ? -9.587 -8.176 -0.698 1.00 98.50 175 VAL A CA 1
ATOM 1319 C C . VAL A 1 175 ? -10.258 -7.243 -1.696 1.00 98.50 175 VAL A C 1
ATOM 1321 O O . VAL A 1 175 ? -11.409 -7.454 -2.076 1.00 98.50 175 VAL A O 1
ATOM 1324 N N . ILE A 1 176 ? -9.556 -6.186 -2.079 1.00 98.25 176 ILE A N 1
ATOM 1325 C CA . ILE A 1 176 ? -10.009 -5.131 -2.980 1.00 98.25 176 ILE A CA 1
ATOM 1326 C C . ILE A 1 176 ? -9.506 -5.448 -4.385 1.00 98.25 176 ILE A C 1
ATOM 1328 O O . ILE A 1 176 ? -8.303 -5.535 -4.632 1.00 98.25 176 ILE A O 1
ATOM 1332 N N . ASN A 1 177 ? -10.434 -5.578 -5.324 1.00 98.31 177 ASN A N 1
ATOM 1333 C CA . ASN A 1 177 ? -10.130 -5.753 -6.734 1.00 98.31 177 ASN A CA 1
ATOM 1334 C C . ASN A 1 177 ? -10.643 -4.552 -7.520 1.00 98.31 177 ASN A C 1
ATOM 1336 O O . ASN A 1 177 ? -11.835 -4.247 -7.469 1.00 98.31 177 ASN A O 1
ATOM 1340 N N . THR A 1 178 ? -9.756 -3.907 -8.274 1.00 97.44 178 THR A N 1
ATOM 1341 C CA . THR A 1 178 ? -10.123 -2.894 -9.268 1.00 97.44 178 THR A CA 1
ATOM 1342 C C . THR A 1 178 ? -9.820 -3.421 -10.657 1.00 97.44 178 THR A C 1
ATOM 1344 O O . THR A 1 178 ? -8.870 -4.183 -10.850 1.00 97.44 178 THR A O 1
ATOM 1347 N N . LYS A 1 179 ? -10.623 -3.022 -11.635 1.00 96.81 179 LYS A N 1
ATOM 1348 C CA . LYS A 1 179 ? -10.385 -3.342 -13.040 1.00 96.81 179 LYS A CA 1
ATOM 1349 C C . LYS A 1 179 ? -10.217 -2.081 -13.859 1.00 96.81 179 LYS A C 1
ATOM 1351 O O . LYS A 1 179 ? -10.738 -1.024 -13.518 1.00 96.81 179 LYS A O 1
ATOM 1356 N N . ALA A 1 180 ? -9.515 -2.232 -14.978 1.00 94.88 180 ALA A N 1
ATOM 1357 C CA . ALA A 1 180 ? -9.261 -1.155 -15.926 1.00 94.88 180 ALA A CA 1
ATOM 1358 C C . ALA A 1 180 ? -10.546 -0.544 -16.507 1.00 94.88 180 ALA A C 1
ATOM 1360 O O . ALA A 1 180 ? -10.528 0.572 -17.007 1.00 94.88 180 ALA A O 1
ATOM 1361 N N . ASP A 1 181 ? -11.672 -1.253 -16.425 1.00 93.94 181 ASP A N 1
ATOM 1362 C CA . ASP A 1 181 ? -12.987 -0.733 -16.794 1.00 93.94 181 ASP A CA 1
ATOM 1363 C C . ASP A 1 181 ? -13.605 0.185 -15.721 1.00 93.94 181 ASP A C 1
ATOM 1365 O O . ASP A 1 181 ? -14.697 0.696 -15.926 1.00 93.94 181 ASP A O 1
ATOM 1369 N N . 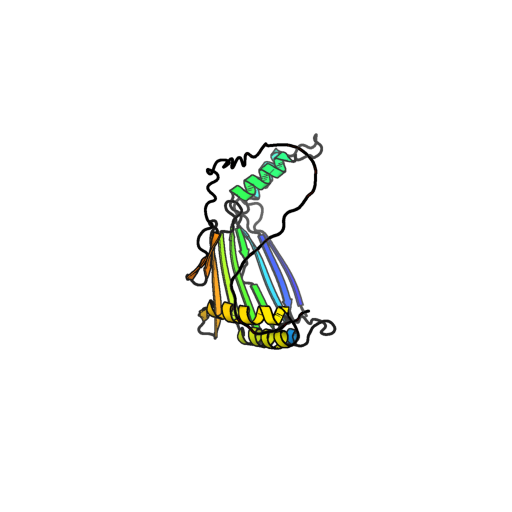GLY A 1 182 ? -12.929 0.414 -14.590 1.00 93.69 182 GLY A N 1
ATOM 1370 C CA . GLY A 1 182 ? -13.404 1.226 -13.467 1.00 93.69 182 GLY A CA 1
ATOM 1371 C C . GLY A 1 182 ? -14.231 0.457 -12.431 1.00 93.69 182 GLY A C 1
ATOM 1372 O O . GLY A 1 182 ? -14.630 1.035 -11.416 1.00 93.69 182 GLY A O 1
ATOM 1373 N N . SER A 1 183 ? -14.491 -0.838 -12.640 1.00 96.62 183 SER A N 1
ATOM 1374 C CA . SER A 1 183 ? -15.226 -1.646 -11.668 1.00 96.62 183 SER A CA 1
ATOM 1375 C C . SER A 1 183 ? -14.400 -1.938 -10.414 1.00 96.62 183 SER A C 1
ATOM 1377 O O . SER A 1 183 ? -13.176 -2.084 -10.456 1.00 96.62 183 SER A O 1
ATOM 1379 N N . VAL A 1 184 ? -15.098 -2.021 -9.277 1.00 97.31 184 VAL A N 1
ATOM 1380 C CA . VAL A 1 184 ? -14.508 -2.291 -7.960 1.00 97.31 184 VAL A CA 1
ATOM 1381 C C . VAL A 1 184 ? -15.310 -3.373 -7.253 1.00 97.31 184 VAL A C 1
ATOM 1383 O O . VAL A 1 184 ? -16.541 -3.299 -7.160 1.00 97.31 184 VAL A O 1
ATOM 1386 N N . ALA A 1 185 ? -14.607 -4.360 -6.712 1.00 97.81 185 ALA A N 1
ATOM 1387 C CA . ALA A 1 185 ? -15.163 -5.389 -5.849 1.00 97.81 185 ALA A CA 1
ATOM 1388 C C . ALA A 1 185 ? -14.357 -5.504 -4.554 1.00 97.81 185 ALA A C 1
ATOM 1390 O O . ALA A 1 185 ? -13.149 -5.275 -4.540 1.00 97.81 185 ALA A O 1
ATOM 1391 N N . VAL A 1 186 ? -15.033 -5.880 -3.473 1.00 98.06 186 VAL A N 1
ATOM 1392 C CA . VAL A 1 186 ? -14.418 -6.164 -2.177 1.00 98.06 186 VAL A CA 1
ATOM 1393 C C . VAL A 1 186 ? -14.906 -7.520 -1.704 1.00 98.06 186 VAL A C 1
ATOM 1395 O O . VAL A 1 186 ? -16.111 -7.757 -1.654 1.00 98.06 186 VAL A O 1
ATOM 1398 N N . ASN A 1 187 ? -13.984 -8.430 -1.393 1.00 97.25 187 ASN A N 1
ATOM 1399 C CA . ASN A 1 187 ? -14.302 -9.800 -0.979 1.00 97.25 187 ASN A CA 1
ATOM 1400 C C . ASN A 1 187 ? -15.245 -10.515 -1.974 1.00 97.25 187 ASN A C 1
ATOM 1402 O O . ASN A 1 187 ? -16.125 -11.283 -1.590 1.00 97.25 187 ASN A O 1
ATOM 1406 N N . GLY A 1 188 ? -15.092 -10.220 -3.272 1.00 94.81 188 GLY A N 1
ATOM 1407 C CA . GLY A 1 188 ? -15.941 -10.728 -4.357 1.00 94.81 188 GLY A CA 1
ATOM 1408 C C . GLY A 1 188 ? -17.294 -10.019 -4.526 1.00 94.81 188 GLY A C 1
ATOM 1409 O O . GLY A 1 188 ? -17.953 -10.218 -5.547 1.00 94.81 188 GLY A O 1
ATOM 1410 N N . ALA A 1 189 ? -17.709 -9.160 -3.591 1.00 96.06 189 ALA A N 1
ATOM 1411 C CA . ALA A 1 189 ? -18.922 -8.358 -3.712 1.00 96.06 189 ALA A CA 1
ATOM 1412 C C . ALA A 1 189 ? -18.653 -7.091 -4.538 1.00 96.06 189 ALA A C 1
ATOM 1414 O O . ALA A 1 189 ? -17.778 -6.290 -4.207 1.00 96.06 189 ALA A O 1
ATOM 1415 N N . ARG A 1 190 ? -19.408 -6.893 -5.624 1.00 96.38 190 ARG A N 1
ATOM 1416 C CA . ARG A 1 190 ? -19.281 -5.707 -6.484 1.00 96.38 190 ARG A CA 1
ATOM 1417 C C . ARG A 1 190 ? -19.788 -4.463 -5.746 1.00 96.38 190 ARG A C 1
ATOM 1419 O O . ARG A 1 190 ? -20.959 -4.411 -5.384 1.00 96.38 190 ARG A O 1
ATOM 1426 N N . LEU A 1 191 ? -18.923 -3.461 -5.589 1.00 94.81 191 LEU A N 1
ATOM 1427 C CA . LEU A 1 191 ? -19.270 -2.146 -5.033 1.00 94.81 191 LEU A CA 1
ATOM 1428 C C . LEU A 1 191 ? -19.563 -1.119 -6.127 1.00 94.81 191 LEU A C 1
ATOM 1430 O O . LEU A 1 191 ? -20.455 -0.290 -5.976 1.00 94.81 191 LEU A O 1
ATOM 1434 N N . LYS A 1 192 ? -18.832 -1.195 -7.242 1.00 96.00 192 LYS A N 1
ATOM 1435 C CA . LYS A 1 192 ? -19.002 -0.324 -8.408 1.00 96.00 192 LYS A CA 1
ATOM 1436 C C . LYS A 1 192 ? -18.897 -1.145 -9.692 1.00 96.00 192 LYS A C 1
ATOM 1438 O O . LYS A 1 192 ? -18.022 -2.000 -9.820 1.00 96.00 192 LYS A O 1
ATOM 1443 N N . GLY A 1 193 ? -19.825 -0.916 -10.622 1.00 95.62 193 GLY A N 1
ATOM 1444 C CA . GLY A 1 193 ? -19.759 -1.469 -11.977 1.00 95.62 193 GLY A CA 1
ATOM 1445 C C . GLY A 1 193 ? -18.745 -0.732 -12.860 1.00 95.62 193 GLY A C 1
ATOM 1446 O O . GLY A 1 193 ? -18.193 0.278 -12.419 1.00 95.62 193 GLY A O 1
ATOM 1447 N N . PRO A 1 194 ? -18.508 -1.226 -14.086 1.00 95.12 194 PRO A N 1
ATOM 1448 C CA . PRO A 1 194 ? -17.682 -0.529 -15.068 1.00 95.12 194 PRO A CA 1
ATOM 1449 C C . PRO A 1 194 ? -18.135 0.924 -15.248 1.00 95.12 194 PRO A C 1
ATOM 1451 O O . PRO A 1 194 ? -19.323 1.224 -15.107 1.00 95.12 194 PRO A O 1
ATOM 1454 N N . ASP A 1 195 ? -17.195 1.817 -15.536 1.00 91.94 195 ASP A N 1
ATOM 1455 C CA . ASP A 1 195 ? -17.507 3.174 -15.966 1.00 91.94 195 ASP A CA 1
ATOM 1456 C C . ASP A 1 195 ? -18.334 3.124 -17.250 1.00 91.94 195 ASP A C 1
ATOM 1458 O O . ASP A 1 195 ? -18.111 2.277 -18.121 1.00 91.94 195 ASP A O 1
ATOM 1462 N N . GLU A 1 196 ? -19.293 4.038 -17.367 1.00 87.94 196 GLU A N 1
ATOM 1463 C CA . GLU A 1 196 ? -20.037 4.199 -18.607 1.00 87.94 196 GLU A CA 1
ATOM 1464 C C . GLU A 1 196 ? -19.054 4.582 -19.718 1.00 87.94 196 GLU A C 1
ATOM 1466 O O . GLU A 1 196 ? -18.224 5.481 -19.561 1.00 87.94 196 GLU A O 1
ATOM 1471 N N . VAL A 1 197 ? -19.114 3.860 -20.838 1.00 81.69 197 VAL A N 1
ATOM 1472 C CA . VAL A 1 197 ? -18.417 4.267 -22.056 1.00 81.69 197 VAL A CA 1
ATOM 1473 C C . VAL A 1 197 ? -19.072 5.555 -22.527 1.00 81.69 197 VAL A C 1
ATOM 1475 O O . VAL A 1 197 ? -20.235 5.549 -22.924 1.00 81.69 197 VAL A O 1
ATOM 1478 N N . GLN A 1 198 ? -18.336 6.659 -22.436 1.00 63.19 198 GLN A N 1
ATOM 1479 C CA . GLN A 1 198 ? -18.758 7.920 -23.019 1.00 63.19 198 GLN A CA 1
ATOM 1480 C C . GLN A 1 198 ? -18.804 7.717 -24.538 1.00 63.19 198 GLN A C 1
ATOM 1482 O O . GLN A 1 198 ? -17.774 7.508 -25.177 1.00 63.19 198 GLN A O 1
ATOM 1487 N N . ASP A 1 199 ? -20.013 7.648 -25.093 1.00 49.78 199 ASP A N 1
ATOM 1488 C CA . ASP A 1 199 ? -20.209 7.587 -26.535 1.00 49.78 199 ASP A CA 1
ATOM 1489 C C . ASP A 1 199 ? -20.019 9.003 -27.084 1.00 49.78 199 ASP A C 1
ATOM 1491 O O . ASP A 1 199 ? -20.941 9.818 -27.086 1.00 49.78 199 ASP A O 1
ATOM 1495 N N . ASP A 1 200 ? -18.805 9.303 -27.545 1.00 54.75 200 ASP A N 1
ATOM 1496 C CA . ASP A 1 200 ? -18.471 10.566 -28.217 1.00 54.75 200 ASP A CA 1
ATOM 1497 C C . ASP A 1 200 ? -19.190 10.719 -29.583 1.00 54.75 200 ASP A C 1
ATOM 1499 O O . ASP A 1 200 ? -18.893 11.632 -30.354 1.00 54.75 200 ASP A O 1
ATOM 1503 N N . SER A 1 201 ? -20.144 9.835 -29.910 1.00 47.41 201 SER A N 1
ATOM 1504 C CA . SER A 1 201 ? -20.959 9.888 -31.130 1.00 47.41 201 SER A CA 1
ATOM 1505 C C . SER A 1 201 ? -22.218 10.756 -31.011 1.00 47.41 201 SER A C 1
ATOM 1507 O O . SER A 1 201 ? -22.940 10.900 -32.002 1.00 47.41 201 SER A O 1
ATOM 1509 N N . ALA A 1 202 ? -22.504 11.362 -29.854 1.00 48.66 202 ALA A N 1
ATOM 1510 C CA . ALA A 1 202 ? -23.497 12.432 -29.790 1.00 48.66 202 ALA A CA 1
ATOM 1511 C C . ALA A 1 202 ? -22.899 13.690 -30.443 1.00 48.66 202 ALA A C 1
ATOM 1513 O O . ALA A 1 202 ? -22.092 14.404 -29.848 1.00 48.66 202 ALA A O 1
ATOM 1514 N N . GLY A 1 203 ? -23.250 13.911 -31.714 1.00 45.06 203 GLY A N 1
ATOM 1515 C CA . GLY A 1 203 ? -22.904 15.124 -32.450 1.00 45.06 203 GLY A CA 1
ATOM 1516 C C . GLY A 1 203 ? -23.348 16.392 -31.706 1.00 45.06 203 GLY A C 1
ATOM 1517 O O . GLY A 1 203 ? -24.141 16.316 -30.770 1.00 45.06 203 GLY A O 1
ATOM 1518 N N . PRO A 1 204 ? -22.836 17.572 -32.093 1.00 40.91 204 PRO A N 1
ATOM 1519 C CA . PRO A 1 204 ? -23.239 18.818 -31.463 1.00 40.91 204 PRO A CA 1
ATOM 1520 C C . PRO A 1 204 ? -24.738 19.032 -31.690 1.00 40.91 204 PRO A C 1
ATOM 1522 O O . PRO A 1 204 ? -25.158 19.380 -32.794 1.00 40.91 204 PRO A O 1
ATOM 1525 N N . ASP A 1 205 ? -25.534 18.819 -30.644 1.00 42.06 205 ASP A N 1
ATOM 1526 C CA . ASP A 1 205 ? -26.921 19.257 -30.597 1.00 42.06 205 ASP A CA 1
ATOM 1527 C C . ASP A 1 205 ? -26.916 20.789 -30.544 1.00 42.06 205 ASP A C 1
ATOM 1529 O O . ASP A 1 205 ? -26.831 21.428 -29.493 1.00 42.06 205 ASP A O 1
ATOM 1533 N N . ASP A 1 206 ? -26.942 21.366 -31.740 1.00 40.12 206 ASP A N 1
ATOM 1534 C CA . ASP A 1 206 ? -27.225 22.760 -32.035 1.00 40.12 206 ASP A CA 1
ATOM 1535 C C . ASP A 1 206 ? -28.653 23.090 -31.575 1.00 40.12 206 ASP A C 1
ATOM 1537 O O . ASP A 1 206 ? -29.605 23.086 -32.358 1.00 40.12 206 ASP A O 1
ATOM 1541 N N . ASN A 1 207 ? -28.830 23.359 -30.278 1.00 37.25 207 ASN A N 1
ATOM 1542 C CA . ASN A 1 207 ? -30.043 24.012 -29.800 1.00 37.25 207 ASN A CA 1
ATOM 1543 C C . ASN A 1 207 ? -29.930 25.516 -30.070 1.00 37.25 207 ASN A C 1
ATOM 1545 O O . ASN A 1 207 ? -29.684 26.329 -29.174 1.00 37.25 207 ASN A O 1
ATOM 1549 N N . SER A 1 208 ? -30.106 25.858 -31.344 1.00 34.94 208 SER A N 1
ATOM 1550 C CA . SER A 1 208 ? -30.372 27.204 -31.833 1.00 34.94 208 SER A CA 1
ATOM 1551 C C . SER A 1 208 ? -31.633 27.757 -31.161 1.00 34.94 208 SER A C 1
ATOM 1553 O O . SER A 1 208 ? -32.762 27.607 -31.623 1.00 34.94 208 SER A O 1
ATOM 1555 N N . SER A 1 209 ? -31.441 28.433 -30.029 1.00 37.25 209 SER A N 1
ATOM 1556 C CA . SER A 1 209 ? -32.430 29.371 -29.505 1.00 37.25 209 SER A CA 1
ATOM 1557 C C . SER A 1 209 ? -32.362 30.622 -30.374 1.00 37.25 209 SER A C 1
ATOM 1559 O O . SER A 1 209 ? -31.597 31.543 -30.103 1.00 37.25 209 SER A O 1
ATOM 1561 N N . GLY A 1 210 ? -33.106 30.599 -31.477 1.00 31.86 210 GLY A N 1
ATOM 1562 C CA . GLY A 1 210 ? -33.406 31.795 -32.244 1.00 31.86 210 GLY A CA 1
ATOM 1563 C C . GLY A 1 210 ? -34.382 32.669 -31.464 1.00 31.86 210 GLY A C 1
ATOM 1564 O O . GLY A 1 210 ? -35.516 32.259 -31.236 1.00 31.86 210 GLY A O 1
ATOM 1565 N N . ASP A 1 211 ? -33.942 33.865 -31.088 1.00 34.53 211 ASP A N 1
ATOM 1566 C CA . ASP A 1 211 ? -34.826 35.016 -30.909 1.00 34.53 211 ASP A CA 1
ATOM 1567 C C . ASP A 1 211 ? -34.043 36.294 -31.249 1.00 34.53 211 ASP A C 1
ATOM 1569 O O . ASP A 1 211 ? -33.384 36.901 -30.407 1.00 34.53 211 ASP A O 1
ATOM 1573 N N . ASP A 1 212 ? -34.067 36.651 -32.534 1.00 37.28 212 ASP A N 1
ATOM 1574 C CA . ASP A 1 212 ? -33.681 37.968 -33.037 1.00 37.28 212 ASP A CA 1
ATOM 1575 C C . ASP A 1 212 ? -34.966 38.778 -33.271 1.00 37.28 212 ASP A C 1
ATOM 1577 O O . ASP A 1 212 ? -35.754 38.459 -34.165 1.00 37.28 212 ASP A O 1
ATOM 1581 N N . GLY A 1 213 ? -35.174 39.856 -32.507 1.00 30.59 213 GLY A N 1
ATOM 1582 C CA . GLY A 1 213 ? -36.377 40.685 -32.639 1.00 30.59 213 GLY A CA 1
ATOM 1583 C C . GLY A 1 213 ? -36.344 42.005 -31.868 1.00 30.59 213 GLY A C 1
ATOM 1584 O O . GLY A 1 213 ? -36.968 42.147 -30.828 1.00 30.59 213 GLY A O 1
ATOM 1585 N N . ALA A 1 214 ? -35.608 42.979 -32.393 1.00 34.59 214 ALA A N 1
ATOM 1586 C CA . ALA A 1 214 ? -35.323 44.288 -31.812 1.00 34.59 214 ALA A CA 1
ATOM 1587 C C . ALA A 1 214 ? -36.518 45.263 -31.595 1.00 34.59 214 ALA A C 1
ATOM 1589 O O . ALA A 1 214 ? -37.448 45.314 -32.395 1.00 34.59 214 ALA A O 1
ATOM 1590 N N . ASN A 1 215 ? -36.295 46.194 -30.646 1.00 31.67 215 ASN A N 1
ATOM 1591 C CA . ASN A 1 215 ? -36.470 47.663 -30.757 1.00 31.67 215 ASN A CA 1
ATOM 1592 C C . ASN A 1 215 ? -37.714 48.375 -30.156 1.00 31.67 215 ASN A C 1
ATOM 1594 O O . ASN A 1 215 ? -38.850 48.044 -30.469 1.00 31.67 215 ASN A O 1
ATOM 1598 N N . GLY A 1 216 ? -37.441 49.492 -29.453 1.00 28.67 216 GLY A N 1
ATOM 1599 C CA . GLY A 1 216 ? -38.287 50.706 -29.399 1.00 28.67 216 GLY A CA 1
ATOM 1600 C C . GLY A 1 216 ? -39.128 50.919 -28.130 1.00 28.67 216 GLY A C 1
ATOM 1601 O O . GLY A 1 216 ? -40.192 50.340 -27.994 1.00 28.67 216 GLY A O 1
ATOM 1602 N N . THR A 1 217 ? -38.628 51.669 -27.140 1.00 31.22 217 THR A N 1
ATOM 1603 C CA . THR A 1 217 ? -39.026 53.064 -26.801 1.00 31.22 217 THR A CA 1
ATOM 1604 C C . THR A 1 217 ? -40.465 53.310 -26.320 1.00 31.22 217 THR A C 1
ATOM 1606 O O . THR A 1 217 ? -41.394 53.306 -27.114 1.00 31.22 217 THR A O 1
ATOM 1609 N N . ASP A 1 218 ? -40.516 53.720 -25.049 1.00 32.12 218 ASP A N 1
ATOM 1610 C CA . ASP A 1 218 ? -41.215 54.884 -24.480 1.00 32.12 218 ASP A CA 1
ATOM 1611 C C . ASP A 1 218 ? -42.742 54.899 -24.262 1.00 32.12 218 ASP A C 1
ATOM 1613 O O . ASP A 1 218 ? -43.554 54.459 -25.068 1.00 32.12 218 ASP A O 1
ATOM 1617 N N . ASP A 1 219 ? -43.044 55.579 -23.159 1.00 32.78 219 ASP A N 1
ATOM 1618 C CA . ASP A 1 219 ? -44.260 56.284 -22.774 1.00 32.78 219 ASP A CA 1
ATOM 1619 C C . ASP A 1 219 ? -45.360 55.609 -21.931 1.00 32.78 219 ASP A C 1
ATOM 1621 O O . ASP A 1 219 ? -45.750 54.449 -22.039 1.00 32.78 219 ASP A O 1
ATOM 1625 N N . SER A 1 220 ? -45.805 56.458 -21.014 1.00 34.19 220 SER A N 1
ATOM 1626 C CA . SER A 1 220 ? -46.678 56.302 -19.871 1.00 34.19 220 SER A CA 1
ATOM 1627 C C . SER A 1 220 ? -48.151 56.146 -20.254 1.00 34.19 220 SER A C 1
ATOM 1629 O O . SER A 1 220 ? -48.591 56.615 -21.297 1.00 34.19 220 SER A O 1
ATOM 1631 N N . THR A 1 221 ? -48.936 55.633 -19.301 1.00 33.88 221 THR A N 1
ATOM 1632 C CA . THR A 1 221 ? -50.197 56.196 -18.759 1.00 33.88 221 THR A CA 1
ATOM 1633 C C . THR A 1 221 ? -51.312 55.163 -18.579 1.00 33.88 221 THR A C 1
ATOM 1635 O O . THR A 1 221 ? -51.763 54.538 -19.525 1.00 33.88 221 THR A O 1
ATOM 1638 N N . GLY A 1 222 ? -51.792 55.085 -17.330 1.00 28.69 222 GLY A N 1
ATOM 1639 C CA . GLY A 1 222 ? -53.214 55.182 -16.987 1.00 28.69 222 GLY A CA 1
ATOM 1640 C C . GLY A 1 222 ? -54.123 53.977 -17.241 1.00 28.69 222 GLY A C 1
ATOM 1641 O O . GLY A 1 222 ? -54.318 53.557 -18.373 1.00 28.69 222 GLY A O 1
ATOM 1642 N N . GLY A 1 223 ? -54.816 53.539 -16.187 1.00 32.28 223 GLY A N 1
ATOM 1643 C CA . GLY A 1 223 ? -56.073 52.807 -16.344 1.00 32.28 223 GLY A CA 1
ATOM 1644 C C . GLY A 1 223 ? -56.414 51.911 -15.167 1.00 32.28 223 GLY A C 1
ATOM 1645 O O . GLY A 1 223 ? -56.070 50.736 -15.178 1.00 32.28 223 GLY A O 1
ATOM 1646 N N . ASP A 1 224 ? -57.076 52.508 -14.181 1.00 35.00 224 ASP A N 1
ATOM 1647 C CA . ASP A 1 224 ? -57.792 51.873 -13.074 1.00 35.00 224 ASP A CA 1
ATOM 1648 C C . ASP A 1 224 ? -58.943 50.949 -13.533 1.00 35.00 224 ASP A C 1
ATOM 1650 O O . ASP A 1 224 ? -59.397 51.012 -14.676 1.00 35.00 224 ASP A O 1
ATOM 1654 N N . ASP A 1 225 ? -59.456 50.216 -12.535 1.00 38.41 225 ASP A N 1
ATOM 1655 C CA . ASP A 1 225 ? -60.797 49.624 -12.390 1.00 38.41 225 ASP A CA 1
ATOM 1656 C C . ASP A 1 225 ? -61.042 48.208 -12.933 1.00 38.41 225 ASP A C 1
ATOM 1658 O O . ASP A 1 225 ? -60.723 47.886 -14.070 1.00 38.41 225 ASP A O 1
ATOM 1662 N N . SER A 1 226 ? -61.741 47.298 -12.248 1.00 36.19 226 SER A N 1
ATOM 1663 C CA . SER A 1 226 ? -62.224 47.131 -10.865 1.00 36.19 226 SER A CA 1
ATOM 1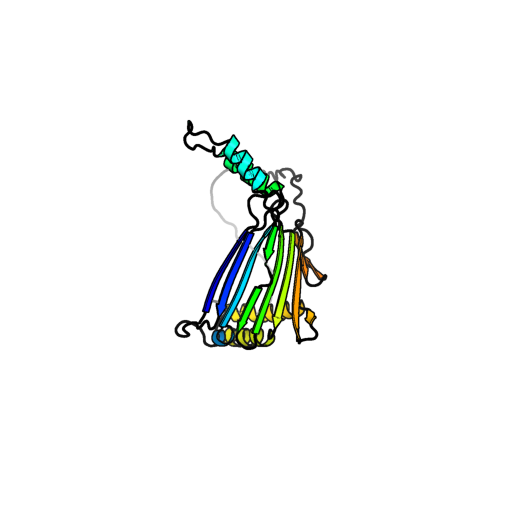664 C C . SER A 1 226 ? -62.967 45.770 -10.841 1.00 36.19 226 SER A C 1
ATOM 1666 O O . SER A 1 226 ? -63.393 45.289 -11.890 1.00 36.19 226 SER A O 1
ATOM 1668 N N . ASP A 1 227 ? -63.204 45.236 -9.634 1.00 38.97 227 ASP A N 1
ATOM 1669 C CA . ASP A 1 227 ? -64.211 44.211 -9.256 1.00 38.97 227 ASP A CA 1
ATOM 1670 C C . ASP A 1 227 ? -63.860 42.716 -9.476 1.00 38.97 227 ASP A C 1
ATOM 1672 O O . ASP A 1 227 ? -63.484 42.296 -10.562 1.00 38.97 227 ASP A O 1
ATOM 1676 N N . GLY A 1 228 ? -63.978 41.786 -8.519 1.00 31.84 228 GLY A N 1
ATOM 1677 C CA . GLY A 1 228 ? -64.454 41.788 -7.131 1.00 31.84 228 GLY A CA 1
ATOM 1678 C C . GLY A 1 228 ? -64.543 40.325 -6.628 1.00 31.84 228 GLY A C 1
ATOM 1679 O O . GLY A 1 228 ? -64.728 39.415 -7.438 1.00 31.84 228 GLY A O 1
ATOM 1680 N N . GLY A 1 229 ? -64.409 40.077 -5.313 1.00 32.56 229 GLY A N 1
ATOM 1681 C CA . GLY A 1 229 ? -64.785 38.789 -4.687 1.00 32.56 229 GLY A CA 1
ATOM 1682 C C . GLY A 1 229 ? -63.888 38.239 -3.560 1.00 32.56 229 GLY A C 1
ATOM 1683 O O . GLY A 1 229 ? -63.059 37.376 -3.815 1.00 32.56 229 GLY A O 1
ATOM 1684 N N . ASP A 1 230 ? -64.085 38.758 -2.338 1.00 36.53 230 ASP A N 1
ATOM 1685 C CA . ASP A 1 230 ? -64.160 38.118 -0.992 1.00 36.53 230 ASP A CA 1
ATOM 1686 C C . ASP A 1 230 ? -63.773 36.607 -0.852 1.00 36.53 230 ASP A C 1
ATOM 1688 O O . ASP A 1 230 ? -64.132 35.801 -1.699 1.00 36.53 230 ASP A O 1
ATOM 1692 N N . ASN A 1 231 ? -63.157 36.051 0.208 1.00 36.69 231 ASN A N 1
ATOM 1693 C CA . ASN A 1 231 ? -63.136 36.382 1.638 1.00 36.69 231 ASN A CA 1
ATOM 1694 C C . ASN A 1 231 ? -62.142 35.446 2.399 1.00 36.69 231 ASN A C 1
ATOM 1696 O O . ASN A 1 231 ? -61.971 34.290 2.012 1.00 36.69 231 ASN A O 1
ATOM 1700 N N . GLY A 1 232 ? -61.609 35.908 3.542 1.00 34.59 232 GLY A N 1
ATOM 1701 C CA . GLY A 1 232 ? -61.037 35.101 4.643 1.00 34.59 232 GLY A CA 1
ATOM 1702 C C . GLY A 1 232 ? -59.558 34.694 4.505 1.00 34.59 232 GLY A C 1
ATOM 1703 O O . GLY A 1 232 ? -59.167 34.046 3.551 1.00 34.59 232 GLY A O 1
ATOM 1704 N N . GLY A 1 233 ? -58.634 34.976 5.423 1.00 33.59 233 GLY A N 1
ATOM 1705 C CA . GLY A 1 233 ? -58.738 35.404 6.814 1.00 33.59 233 GLY A CA 1
ATOM 1706 C C . GLY A 1 233 ? -57.684 34.646 7.639 1.00 33.59 233 GLY A C 1
ATOM 1707 O O . GLY A 1 233 ? -57.676 33.423 7.626 1.00 33.59 233 GLY A O 1
ATOM 1708 N N . ALA A 1 234 ? -56.856 35.399 8.377 1.00 42.00 234 ALA A N 1
ATOM 1709 C CA . ALA A 1 234 ? -55.813 34.981 9.333 1.00 42.00 234 ALA A CA 1
ATOM 1710 C C . ALA A 1 234 ? -54.526 34.355 8.740 1.00 42.00 234 ALA A C 1
ATOM 1712 O O . ALA A 1 234 ? -54.563 33.394 7.994 1.00 42.00 234 ALA A O 1
ATOM 1713 N N . GLY A 1 235 ? -53.317 34.810 9.061 1.00 38.69 235 GLY A N 1
ATOM 1714 C CA . GLY A 1 235 ? -52.890 35.845 9.992 1.00 38.69 235 GLY A CA 1
ATOM 1715 C C . GLY A 1 235 ? -51.371 35.759 10.182 1.00 38.69 235 GLY A C 1
ATOM 1716 O O . GLY A 1 235 ? -50.868 34.710 10.549 1.00 38.69 235 GLY A O 1
ATOM 1717 N N . ALA A 1 236 ? -50.713 36.892 9.914 1.00 39.69 236 ALA A N 1
ATOM 1718 C CA . ALA A 1 236 ? -49.415 37.397 10.390 1.00 39.69 236 ALA A CA 1
ATOM 1719 C C . ALA A 1 236 ? -48.139 36.511 10.289 1.00 39.69 236 ALA A C 1
ATOM 1721 O O . ALA A 1 236 ? -48.066 35.444 10.878 1.00 39.69 236 ALA A O 1
ATOM 1722 N N . LYS A 1 237 ? -47.103 36.896 9.511 1.00 41.12 237 LYS A N 1
ATOM 1723 C CA . LYS A 1 237 ? -46.119 38.003 9.740 1.00 41.12 237 LYS A CA 1
ATOM 1724 C C . LYS A 1 237 ? -45.238 37.730 10.984 1.00 41.12 237 LYS A C 1
ATOM 1726 O O . LYS A 1 237 ? -45.802 37.502 12.039 1.00 41.12 237 LYS A O 1
ATOM 1731 N N . LEU A 1 238 ? -43.899 37.776 11.002 1.00 37.31 238 LEU A N 1
ATOM 1732 C CA . LEU A 1 238 ? -42.865 38.425 10.179 1.00 37.31 238 LEU A CA 1
ATOM 1733 C C . LEU A 1 238 ? -41.476 37.788 10.447 1.00 37.31 238 LEU A C 1
ATOM 1735 O O . LEU A 1 238 ? -41.237 37.236 11.516 1.00 37.31 238 LEU A O 1
ATOM 1739 N N . GLN A 1 239 ? -40.611 37.958 9.445 1.00 43.91 239 GLN A N 1
ATOM 1740 C CA . GLN A 1 239 ? -39.140 37.839 9.330 1.00 43.91 239 GLN A CA 1
ATOM 1741 C C . GLN A 1 239 ? -38.335 38.661 10.373 1.00 43.91 239 GLN A C 1
ATOM 1743 O O . GLN A 1 239 ? -38.964 39.426 11.111 1.00 43.91 239 GLN A O 1
ATOM 1748 N N . PRO A 1 240 ? -36.978 38.671 10.365 1.00 56.50 240 PRO A N 1
ATOM 1749 C CA . PRO A 1 240 ? -36.011 37.943 9.519 1.00 56.50 240 PRO A CA 1
ATOM 1750 C C . PRO A 1 240 ? -35.151 36.895 10.242 1.00 56.50 240 PRO A C 1
ATOM 1752 O O . PRO A 1 240 ? -34.997 36.978 11.480 1.00 56.50 240 PRO A O 1
#

Secondary structure (DSSP, 8-state):
-EEEEEEEE--S-TTEEEEEEEEEES----GGGS-GGGGGG--SEEEEEEEEEEE-HHHHHHHHHHH--TTSSSSS-HHHHHHHHHHHHHT--EEEEEEEEEEETTEEEEEEEEEE-GGGS-EEEEEEEEESHHHHHHHHHHHTTT-HHHHHHHHHHHHHHHHPEEPTTS-EEEEEEE-TTS-EEETTEEEE-PPP---TT---------------------------------------